Protein 9RJ1 (pdb70)

Sequence (319 aa):
KCAIKKDVTELIGNTPMVYLNNNIAEGCVARIAAKLEYMMQACCCSVDRIALSSMIEDAENKGLITPGKTVLIEYTSGNTGIGLAFIAALRGYKLQVAMPSYVSLERRIILRRAFGAEVYLTDPDKGIAGIIEKAEELLAKAADGGYIFKQFENPANPNIHYETTGPEIWRDSGEKVDALVAGIGTGGTIAGAGKFLKKEKNPDIKLYGVEPSESAVLNGGKPGKHLIQGLGAGIIPAVLDVNILEEVVQISSEEAIETAKKLLALKEGLLMMGISSGAAAAAAIKVGKRPENAGKLIVVIFPSSFGERYLSSSPLFESIRRQEAEQMTF

Radius of gyration: 19.31 Å; Cα contacts (8 Å, |Δi|>4): 693; chains: 1; bounding box: 51×60×58 Å

B-factor: mean 35.2, std 14.63, range [16.14, 100.97]

Nearest PDB structures (foldseek):
  2isq-assembly1_A  TM=9.797E-01  e=5.124E-52  Arabidopsis thaliana
  4aec-assembly1_B  TM=9.732E-01  e=1.743E-51  Arabidopsis thaliana
  7n2t-assembly1_A-2  TM=9.744E-01  e=3.862E-51  Citrullus lanatus
  1z7y-assembly1_A  TM=9.764E-01  e=2.575E-50  Arabidopsis thaliana
  3vbe-assembly1_A  TM=9.748E-01  e=1.246E-47  Glycine max

Secondary structure (DSSP, 8-state):
-TT--SSGGGGSS---EEE--GGGTT-SSEEEEEETTSSTTS---HHHHHHHHHHHHTT---TTTPEEEEE-SSHHHHHHHHHHHHHT-EEEEEEETTS-HHHHHHHHHTT-EEEEE-GGGHHHHHHHHHHHHHHH-TT-EEE--TTT-THHHHHIIIIIHHHHHHHTTT---EEEEE-SSSHHHHHHHHHHHHH-TT-EEEEEEEGGG-GGGTPPP-----TTS--SS--TT--GGG-SEEEEE-HHHHHHHHHHHHHHHS----HHHHHHHHHHHHHHTSGGGTT-EEEEEE-S-GGGGTTSGGGHHHHHHHHT---

Foldseek 3Di:
DVPDDPDQLVQAAPFDKAWDPPLLPQFLATEIETQRLRGRNFFNLLLLVLLVVVCVVVVNDDAPFAEEEEEDQADSLLSVLQVCLVVRHAYEYEHAPVRDPLSVVSSVVSVHHYHHFHVVCAPVTRVVVRVVVQVVRPRGYDYSQLLAHLSLLQSLLVGVLVSCCVNVVNQAQEEFEEPQSQSNCLNSVVNNCVSPVNYAYEYEAAPQQPVLVPDAGDDAQQPRHRSRDNGNNHDSVRHPYYHHDHLVQLLVQCVCCCVPVVANAGSRLSRRVVVQSVVSNDPVCRHGYYYYYRGGGNVSQCVGPSCVVVVVVVVPDDD

InterPro domains:
  IPR001216 Cysteine synthase/cystathionine beta-synthase, pyridoxal-phosphate attachment site [PS00901] (37-55)
  IPR001926 Tryptophan synthase beta chain-like, PALP domain [PF00291] (11-299)
  IPR005856 Cysteine synthase [TIGR01136] (12-311)
  IPR005859 Cysteine synthase CysK [TIGR01139] (12-311)
  IPR036052 Tryptophan synthase beta chain-like, PALP domain superfamily [G3DSA:3.40.50.1100] (13-307)
  IPR036052 Tryptophan synthase beta chain-like, PALP domain superfamily [G3DSA:3.40.50.1100] (49-152)
  IPR036052 Tryptophan synthase beta chain-like, PALP domain superfamily [SSF53686] (7-313)
  IPR050214 Cysteine synthase/Cystathionine beta-synthase [PTHR10314] (7-317)

Structure (mmCIF, N/CA/C/O backbone):
data_9RJ1
#
_entry.id   9RJ1
#
_cell.length_a   69.185
_cell.length_b   69.185
_cell.length_c   186.433
_cell.angle_alpha   90.000
_cell.angle_beta   90.000
_cell.angle_gamma   90.000
#
_symmetry.space_group_name_H-M   'P 41 21 2'
#
loop_
_entity.id
_entity.type
_entity.pdbx_description
1 polymer 'Cysteine synthase'
2 non-polymer 'BENZOIC ACID'
3 non-polymer 'CHLORIDE ION'
4 non-polymer GLYCEROL
5 non-polymer 'SODIUM ION'
6 water water
#
loop_
_atom_site.group_PDB
_atom_site.id
_atom_site.type_symbol
_atom_site.label_atom_id
_atom_site.label_alt_id
_atom_site.label_comp_id
_atom_site.label_asym_id
_atom_site.label_entity_id
_atom_site.label_seq_id
_atom_site.pdbx_PDB_ins_code
_atom_site.Cartn_x
_atom_site.Cartn_y
_atom_site.Cartn_z
_atom_site.occupancy
_atom_site.B_iso_or_equiv
_atom_site.auth_seq_id
_atom_site.auth_comp_id
_atom_site.auth_asym_id
_atom_site.auth_atom_id
_atom_site.pdbx_PDB_model_num
ATOM 1 N N . LYS A 1 4 ? 32.78205 19.73703 12.04054 1.000 74.17080 4 LYS A N 1
ATOM 2 C CA . LYS A 1 4 ? 32.07458 20.62220 12.93742 1.000 71.74302 4 LYS A CA 1
ATOM 3 C C . LYS A 1 4 ? 31.48576 21.79339 12.16660 1.000 64.91958 4 LYS A C 1
ATOM 4 O O . LYS A 1 4 ? 30.34137 22.16512 12.38758 1.000 62.09494 4 LYS A O 1
ATOM 10 N N . CYS A 1 5 ? 32.26385 22.35337 11.23418 1.000 65.82951 5 CYS A N 1
ATOM 11 C CA . CYS A 1 5 ? 31.99232 23.71673 10.78168 1.000 63.33827 5 CYS A CA 1
ATOM 12 C C . CYS A 1 5 ? 30.75422 23.82810 9.88840 1.000 53.89434 5 CYS A C 1
ATOM 13 O O . CYS A 1 5 ? 30.14746 24.90193 9.84236 1.000 56.31279 5 CYS A O 1
ATOM 16 N N . ALA A 1 6 ? 30.34128 22.76424 9.18570 1.000 43.21198 6 ALA A N 1
ATOM 17 C CA . ALA A 1 6 ? 29.07864 22.80224 8.44849 1.000 33.81549 6 ALA A CA 1
ATOM 18 C C . ALA A 1 6 ? 28.02183 21.83231 8.98406 1.000 30.12617 6 ALA A C 1
ATOM 19 O O . ALA A 1 6 ? 26.94374 21.71228 8.38407 1.000 33.32240 6 ALA A O 1
ATOM 21 N N . ILE A 1 7 ? 28.27997 21.15597 10.09953 1.000 27.40121 7 ILE A N 1
ATOM 22 C CA . ILE A 1 7 ? 27.34228 20.16511 10.63026 1.000 25.32248 7 ILE A CA 1
ATOM 23 C C . ILE A 1 7 ? 26.16924 20.88410 11.29389 1.000 25.50448 7 ILE A C 1
ATOM 24 O O . ILE A 1 7 ? 26.36329 21.79866 12.10810 1.000 27.06451 7 ILE A O 1
ATOM 29 N N . LYS A 1 8 ? 24.94547 20.46480 10.95965 1.000 23.37673 8 LYS A N 1
ATOM 30 C CA . LYS A 1 8 ? 23.75308 21.11394 11.48388 1.000 23.26894 8 LYS A CA 1
ATOM 31 C C . LYS A 1 8 ? 23.48953 20.68061 12.91767 1.000 25.81668 8 LYS A C 1
ATOM 32 O O . LYS A 1 8 ? 23.77546 19.54244 13.31014 1.000 25.88200 8 LYS A O 1
ATOM 38 N N . LYS A 1 9 ? 22.90351 21.60107 13.69213 1.000 24.16928 9 LYS A N 1
ATOM 39 C CA . LYS A 1 9 ? 22.67428 21.34757 15.11519 1.000 25.76270 9 LYS A CA 1
ATOM 40 C C . LYS A 1 9 ? 21.66206 20.22703 15.32380 1.000 24.52861 9 LYS A C 1
ATOM 41 O O . LYS A 1 9 ? 21.83981 19.37001 16.20915 1.000 25.76737 9 LYS A O 1
ATOM 47 N N . ASP A 1 10 ? 20.57117 20.24862 14.55323 1.000 22.03820 10 ASP A N 1
ATOM 48 C CA . ASP A 1 10 ? 19.52501 19.23625 14.61059 1.000 24.12770 10 ASP A CA 1
ATOM 49 C C . ASP A 1 10 ? 18.69640 19.39387 13.33871 1.000 23.63830 10 ASP A C 1
ATOM 50 O O . ASP A 1 10 ? 18.99325 20.24624 12.48807 1.000 23.21611 10 ASP A O 1
ATOM 55 N N . VAL A 1 11 ? 17.64564 18.57083 13.21981 1.000 25.52866 11 VAL A N 1
ATOM 56 C CA . VAL A 1 11 ? 16.83472 18.50415 12.00123 1.000 25.74727 11 VAL A CA 1
ATOM 57 C C . VAL A 1 11 ? 16.18582 19.84374 11.66749 1.000 24.38900 11 VAL A C 1
ATOM 58 O O . VAL A 1 11 ? 15.89049 20.10761 10.49358 1.000 25.78260 11 VAL A O 1
ATOM 62 N N . THR A 1 12 ? 15.97078 20.72535 12.65574 1.000 23.09561 12 THR A N 1
ATOM 63 C CA . THR A 1 12 ? 15.30647 21.98788 12.31722 1.000 22.78317 12 THR A CA 1
ATOM 64 C C . THR A 1 12 ? 16.19371 22.89904 11.48201 1.000 22.66202 12 THR A C 1
ATOM 65 O O . THR A 1 12 ? 15.67644 23.83106 10.85189 1.000 25.43611 12 THR A O 1
ATOM 69 N N . GLU A 1 13 ? 17.50714 22.65189 11.45351 1.000 21.12792 13 GLU A N 1
ATOM 70 C CA . GLU A 1 13 ? 18.40901 23.43531 10.62546 1.000 22.98410 13 GLU A CA 1
ATOM 71 C C . GLU A 1 13 ? 18.51211 22.86528 9.22213 1.000 24.93703 13 GLU A C 1
ATOM 72 O O . GLU A 1 13 ? 19.29006 23.37953 8.41473 1.000 26.52674 13 GLU A O 1
ATOM 78 N N . LEU A 1 14 ? 17.72716 21.82908 8.92484 1.000 23.49264 14 LEU A N 1
ATOM 79 C CA . LEU A 1 14 ? 17.60355 21.26164 7.58930 1.000 22.78432 14 LEU A CA 1
ATOM 80 C C . LEU A 1 14 ? 16.31483 21.68446 6.91552 1.000 22.40299 14 LEU A C 1
ATOM 81 O O . LEU A 1 14 ? 15.87157 21.01555 5.97850 1.000 29.12275 14 LEU A O 1
ATOM 86 N N . ILE A 1 15 ? 15.71535 22.79301 7.35246 1.000 21.53948 15 ILE A N 1
ATOM 87 C CA . ILE A 1 15 ? 14.46895 23.30404 6.78955 1.000 20.75002 15 ILE A CA 1
ATOM 88 C C . ILE A 1 15 ? 14.77942 24.47664 5.86671 1.000 21.79928 15 ILE A C 1
ATOM 89 O O . ILE A 1 15 ? 15.65039 25.30504 6.16702 1.000 24.06800 15 ILE A O 1
ATOM 94 N N . GLY A 1 16 ? 14.09175 24.53334 4.71537 1.000 21.85780 16 GLY A N 1
ATOM 95 C CA . GLY A 1 16 ? 14.33379 25.61839 3.76712 1.000 21.61189 16 GLY A CA 1
ATOM 96 C C . GLY A 1 16 ? 15.67107 25.47025 3.05101 1.000 23.71087 16 GLY A C 1
ATOM 97 O O . GLY A 1 16 ? 16.26851 24.39128 2.99395 1.000 24.93028 16 GLY A O 1
ATOM 98 N N . ASN A 1 17 ? 16.13867 26.58795 2.49333 1.000 22.71754 17 ASN A N 1
ATOM 99 C CA . ASN A 1 17 ? 17.39635 26.61648 1.72355 1.000 21.77493 17 ASN A CA 1
ATOM 100 C C . ASN A 1 17 ? 17.38704 25.56861 0.61239 1.000 22.67787 17 ASN A C 1
ATOM 101 O O . ASN A 1 17 ? 18.36531 24.84055 0.39901 1.000 25.88055 17 ASN A O 1
ATOM 106 N N . THR A 1 18 ? 16.23817 25.47813 -0.10253 1.000 21.98549 18 THR A N 1
ATOM 107 C CA . THR A 1 18 ? 16.06274 24.45976 -1.13512 1.000 20.83766 18 THR A CA 1
ATOM 108 C C . THR A 1 18 ? 16.61228 24.92813 -2.48163 1.000 20.26521 18 THR A C 1
ATOM 109 O O . THR A 1 18 ? 16.65383 26.13108 -2.75646 1.000 22.30549 18 THR A O 1
ATOM 113 N N . PRO A 1 19 ? 17.03112 23.99525 -3.33664 1.000 20.58502 19 PRO A N 1
ATOM 114 C CA . PRO A 1 19 ? 17.61567 24.36250 -4.63201 1.000 21.16916 19 PRO A CA 1
ATOM 115 C C . PRO A 1 19 ? 16.58686 24.57765 -5.73752 1.000 20.34858 19 PRO A C 1
ATOM 116 O O . PRO A 1 19 ? 15.41589 24.20692 -5.62381 1.000 21.95098 19 PRO A O 1
ATOM 120 N N . MET A 1 20 ? 17.05611 25.21503 -6.81681 1.000 21.55607 20 MET A N 1
ATOM 121 C CA . MET A 1 20 ? 16.26940 25.38685 -8.03795 1.000 20.87366 20 MET A CA 1
ATOM 122 C C . MET A 1 20 ? 16.96348 24.68421 -9.19032 1.000 22.56008 20 MET A C 1
ATOM 123 O O . MET A 1 20 ? 18.19895 24.57543 -9.21849 1.000 23.47050 20 MET A O 1
ATOM 128 N N . VAL A 1 21 ? 16.15769 24.19977 -10.13890 1.000 21.56879 21 VAL A N 1
ATOM 129 C CA . VAL A 1 21 ? 16.67680 23.49393 -11.31132 1.000 20.30099 21 VAL A CA 1
ATOM 130 C C . VAL A 1 21 ? 15.91929 23.96926 -12.54877 1.000 20.73253 21 VAL A C 1
ATOM 131 O O . VAL A 1 21 ? 14.70042 24.16334 -12.50363 1.000 21.97853 21 VAL A O 1
ATOM 135 N N . TYR A 1 22 ? 16.63631 24.15838 -13.65698 1.000 21.81284 22 TYR A N 1
ATOM 136 C CA . TYR A 1 22 ? 15.95517 24.49947 -14.90753 1.000 21.23050 22 TYR A CA 1
ATOM 137 C C . TYR A 1 22 ? 15.08954 23.34816 -15.39698 1.000 21.97920 22 TYR A C 1
ATOM 138 O O . TYR A 1 22 ? 15.47314 22.17759 -15.29231 1.000 24.04888 22 TYR A O 1
ATOM 147 N N . LEU A 1 23 ? 13.93674 23.69387 -15.98737 1.000 21.85777 23 LEU A N 1
ATOM 148 C CA . LEU A 1 23 ? 13.12103 22.73730 -16.73324 1.000 21.58702 23 LEU A CA 1
ATOM 149 C C . LEU A 1 23 ? 13.52604 22.80730 -18.19650 1.000 22.70469 23 LEU A C 1
ATOM 150 O O . LEU A 1 23 ? 13.62900 23.90137 -18.75933 1.000 26.54179 23 LEU A O 1
ATOM 155 N N . ASN A 1 24 ? 13.75045 21.64608 -18.81278 1.000 22.95247 24 ASN A N 1
ATOM 156 C CA . ASN A 1 24 ? 14.35055 21.67165 -20.13933 1.000 23.51012 24 ASN A CA 1
ATOM 157 C C . ASN A 1 24 ? 13.41651 21.07627 -21.19171 1.000 24.70595 24 ASN A C 1
ATOM 158 O O . ASN A 1 24 ? 12.63586 21.82304 -21.79804 1.000 26.37262 24 ASN A O 1
ATOM 163 N N . ASN A 1 25 ? 13.44628 19.76090 -21.42438 1.000 26.01091 25 ASN A N 1
ATOM 164 C CA A ASN A 1 25 ? 12.65817 19.22330 -22.53254 0.570 26.69592 25 ASN A CA 1
ATOM 165 C CA B ASN A 1 25 ? 12.65907 19.20333 -22.52193 0.430 27.14732 25 ASN A CA 1
ATOM 166 C C . ASN A 1 25 ? 11.15801 19.40489 -22.31399 1.000 26.52968 25 ASN A C 1
ATOM 167 O O . ASN A 1 25 ? 10.41565 19.64613 -23.27793 1.000 27.29566 25 ASN A O 1
ATOM 176 N N . ILE A 1 26 ? 10.68310 19.32189 -21.06691 1.000 22.69458 26 ILE A N 1
ATOM 177 C CA . ILE A 1 26 ? 9.25569 19.53490 -20.82082 1.000 22.39529 26 ILE A CA 1
ATOM 178 C C . ILE A 1 26 ? 8.82270 20.95621 -21.16512 1.000 23.59992 26 ILE A C 1
ATOM 179 O O . ILE A 1 26 ? 7.63875 21.19175 -21.45347 1.000 27.48844 26 ILE A O 1
ATOM 184 N N . ALA A 1 27 ? 9.75633 21.91094 -21.17368 1.000 25.74306 27 ALA A N 1
ATOM 185 C CA . ALA A 1 27 ? 9.45511 23.30310 -21.49053 1.000 26.31368 27 ALA A CA 1
ATOM 186 C C . ALA A 1 27 ? 9.72084 23.64581 -22.96654 1.000 28.30876 27 ALA A C 1
ATOM 187 O O . ALA A 1 27 ? 9.81018 24.82982 -23.31848 1.000 30.39892 27 ALA A O 1
ATOM 189 N N . GLU A 1 28 ? 9.84732 22.63957 -23.83163 1.000 29.68471 28 GLU A N 1
ATOM 190 C CA . GLU A 1 28 ? 9.98688 22.89397 -25.26438 1.000 34.99280 28 GLU A CA 1
ATOM 191 C C . GLU A 1 28 ? 8.86650 23.80754 -25.75404 1.000 34.77736 28 GLU A C 1
ATOM 192 O O . GLU A 1 28 ? 7.68914 23.58322 -25.46484 1.000 34.88117 28 GLU A O 1
ATOM 198 N N . GLY A 1 29 ? 9.22954 24.85653 -26.47788 1.000 32.63196 29 GLY A N 1
ATOM 199 C CA . GLY A 1 29 ? 8.25667 25.79805 -26.96935 1.000 32.66498 29 GLY A CA 1
ATOM 200 C C . GLY A 1 29 ? 8.11815 27.05635 -26.13848 1.000 32.41665 29 GLY A C 1
ATOM 201 O O . GLY A 1 29 ? 7.64847 28.07849 -26.66742 1.000 33.27139 29 GLY A O 1
ATOM 202 N N . CYS A 1 30 ? 8.51267 27.01547 -24.86236 1.000 29.25854 30 CYS A N 1
ATOM 203 C CA . CYS A 1 30 ? 8.48997 28.21383 -24.03732 1.000 27.94117 30 CYS A CA 1
ATOM 204 C C . CYS A 1 30 ? 9.49858 29.22260 -24.55819 1.000 30.13937 30 CYS A C 1
ATOM 205 O O . CYS A 1 30 ? 10.59571 28.85830 -24.99080 1.000 31.13938 30 CYS A O 1
ATOM 208 N N . VAL A 1 31 ? 9.11673 30.49998 -24.52583 1.000 28.20693 31 VAL A N 1
ATOM 209 C CA . VAL A 1 31 ? 10.04850 31.57455 -24.85906 1.000 31.26295 31 VAL A CA 1
ATOM 210 C C . VAL A 1 31 ? 10.64420 32.20751 -23.61108 1.000 30.04357 31 VAL A C 1
ATOM 211 O O . VAL A 1 31 ? 11.61284 32.98547 -23.71932 1.000 31.74094 31 VAL A O 1
ATOM 215 N N . ALA A 1 32 ? 10.10491 31.89553 -22.43504 1.000 28.37046 32 ALA A N 1
ATOM 216 C CA . ALA A 1 32 ? 10.74053 32.19370 -21.16048 1.000 26.98824 32 ALA A CA 1
ATOM 217 C C . ALA A 1 32 ? 11.53070 30.97751 -20.69086 1.000 27.41357 32 ALA A C 1
ATOM 218 O O . ALA A 1 32 ? 11.30636 29.85701 -21.13945 1.000 28.57663 32 ALA A O 1
ATOM 220 N N . ARG A 1 33 ? 12.47306 31.22054 -19.78867 1.000 26.95068 33 ARG A N 1
ATOM 221 C CA . ARG A 1 33 ? 13.19116 30.15790 -19.10821 1.000 24.79534 33 ARG A CA 1
ATOM 222 C C . ARG A 1 33 ? 12.44810 29.86681 -17.80778 1.000 23.16841 33 ARG A C 1
ATOM 223 O O . ARG A 1 33 ? 11.94117 30.78997 -17.17494 1.000 25.42823 33 ARG A O 1
ATOM 231 N N . ILE A 1 34 ? 12.32997 28.58631 -17.43527 1.000 23.07234 34 ILE A N 1
ATOM 232 C CA . ILE A 1 34 ? 11.59662 28.19714 -16.22484 1.000 23.75198 34 ILE A CA 1
ATOM 233 C C . ILE A 1 34 ? 12.53384 27.44450 -15.29525 1.000 23.98934 34 ILE A C 1
ATOM 234 O O . ILE A 1 34 ? 13.22260 26.51110 -15.72843 1.000 24.17586 34 ILE A O 1
ATOM 239 N N . ALA A 1 35 ? 12.54236 27.83993 -14.01215 1.000 21.84297 35 ALA A N 1
ATOM 240 C CA . ALA A 1 35 ? 13.30904 27.15835 -12.97364 1.000 21.23749 35 ALA A CA 1
ATOM 241 C C . ALA A 1 35 ? 12.35451 26.73120 -11.86852 1.000 20.93735 35 ALA A C 1
ATOM 242 O O . ALA A 1 35 ? 11.51005 27.52629 -11.43703 1.000 23.54400 35 ALA A O 1
ATOM 244 N N . ALA A 1 36 ? 12.47078 25.47101 -11.43543 1.000 20.06616 36 ALA A N 1
ATOM 245 C CA . ALA A 1 36 ? 11.60586 24.90427 -10.40846 1.000 19.72000 36 ALA A CA 1
ATOM 246 C C . ALA A 1 36 ? 12.33678 24.87954 -9.07108 1.000 21.93461 36 ALA A C 1
ATOM 247 O O . ALA A 1 36 ? 13.48077 24.42429 -9.00222 1.000 21.41917 36 ALA A O 1
ATOM 249 N N . LYS A 1 37 ? 11.67398 25.34349 -8.01488 1.000 20.36247 37 LYS A N 1
ATOM 250 C CA . LYS A 1 37 ? 12.25960 25.32468 -6.67329 1.000 18.88877 37 LYS A CA 1
ATOM 251 C C . LYS A 1 37 ? 11.75117 24.06882 -5.96884 1.000 19.76803 37 LYS A C 1
ATOM 252 O O . LYS A 1 37 ? 10.53900 23.87690 -5.83458 1.000 21.23009 37 LYS A O 1
ATOM 258 N N . LEU A 1 38 ? 12.67703 23.21969 -5.51987 1.000 18.90449 38 LEU A N 1
ATOM 259 C CA . LEU A 1 38 ? 12.36725 21.83622 -5.12427 1.000 20.04520 38 LEU A CA 1
ATOM 260 C C . LEU A 1 38 ? 12.18132 21.77093 -3.61151 1.000 21.84041 38 LEU A C 1
ATOM 261 O O . LEU A 1 38 ? 13.12307 21.47755 -2.85772 1.000 21.19816 38 LEU A O 1
ATOM 266 N N . GLU A 1 39 ? 10.94339 21.99438 -3.16648 1.000 19.59239 39 GLU A N 1
ATOM 267 C CA . GLU A 1 39 ? 10.69461 21.98367 -1.72674 1.000 19.86946 39 GLU A CA 1
ATOM 268 C C . GLU A 1 39 ? 10.75733 20.59295 -1.10524 1.000 21.24863 39 GLU A C 1
ATOM 269 O O . GLU A 1 39 ? 10.71395 20.49659 0.12925 1.000 22.55705 39 GLU A O 1
ATOM 275 N N . TYR A 1 40 ? 10.86837 19.51482 -1.89416 1.000 21.67882 40 TYR A N 1
ATOM 276 C CA . TYR A 1 40 ? 11.09607 18.22093 -1.23794 1.000 21.14801 40 TYR A CA 1
ATOM 277 C C . TYR A 1 40 ? 12.50597 18.06406 -0.66602 1.000 20.95339 40 TYR A C 1
ATOM 278 O O . TYR A 1 40 ? 12.75290 17.10812 0.08953 1.000 23.34229 40 TYR A O 1
ATOM 287 N N . MET A 1 41 ? 13.43884 18.95227 -0.99672 1.000 20.93388 41 MET A N 1
ATOM 288 C CA A MET A 1 41 ? 14.81343 18.83347 -0.51639 0.390 20.06971 41 MET A CA 1
ATOM 289 C CA B MET A 1 41 ? 14.81860 18.83318 -0.52118 0.610 23.56474 41 MET A CA 1
ATOM 290 C C . MET A 1 41 ? 14.98599 19.50581 0.84205 1.000 20.21297 41 MET A C 1
ATOM 291 O O . MET A 1 41 ? 15.74309 20.46709 0.99793 1.000 25.00847 41 MET A O 1
ATOM 300 N N . GLN A 1 42 ? 14.27692 18.98235 1.83603 1.000 22.91990 42 GLN A N 1
ATOM 301 C CA . GLN A 1 42 ? 14.43509 19.47912 3.19991 1.000 23.73794 42 GLN A CA 1
ATOM 302 C C . GLN A 1 42 ? 13.95370 18.39861 4.17037 1.000 24.00391 42 GLN A C 1
ATOM 303 O O . GLN A 1 42 ? 13.58747 17.29410 3.76693 1.000 24.74620 42 GLN A O 1
ATOM 309 N N . ALA A 1 43 ? 13.96350 18.73913 5.46525 1.000 24.55447 43 ALA A N 1
ATOM 310 C CA . ALA A 1 43 ? 13.87711 17.77931 6.57073 1.000 26.88014 43 ALA A CA 1
ATOM 311 C C . ALA A 1 43 ? 12.88249 16.63307 6.37710 1.000 28.74852 43 ALA A C 1
ATOM 312 O O . ALA A 1 43 ? 13.22988 15.45367 6.53614 1.000 28.74298 43 ALA A O 1
ATOM 314 N N . CYS A 1 44 ? 11.61834 16.95678 6.11823 1.000 24.37038 44 CYS A N 1
ATOM 315 C CA A CYS A 1 44 ? 10.60912 15.92539 5.89355 0.580 24.38065 44 CYS A CA 1
ATOM 316 C CA B CYS A 1 44 ? 10.56685 15.96736 5.91204 0.420 25.10929 44 CYS A CA 1
ATOM 317 C C . CYS A 1 44 ? 9.93044 16.10542 4.54003 1.000 24.32859 44 CYS A C 1
ATOM 318 O O . CYS A 1 44 ? 8.76025 15.75331 4.36382 1.000 26.67819 44 CYS A O 1
ATOM 323 N N . CYS A 1 45 ? 10.66567 16.66920 3.59282 1.000 25.13697 45 CYS A N 1
ATOM 324 C CA . CYS A 1 45 ? 10.36265 16.58418 2.16635 1.000 22.51346 45 CYS A CA 1
ATOM 325 C C . CYS A 1 45 ? 9.09770 17.32412 1.73677 1.000 21.96970 45 CYS A C 1
ATOM 326 O O . CYS A 1 45 ? 8.47466 16.93141 0.74700 1.000 23.31778 45 CYS A O 1
ATOM 329 N N . SER A 1 46 ? 8.71315 18.41658 2.40717 1.000 22.49190 46 SER A N 1
ATOM 330 C CA . SER A 1 46 ? 7.69865 19.27598 1.81038 1.000 22.14714 46 SER A CA 1
ATOM 331 C C . SER A 1 46 ? 7.84555 20.70584 2.30230 1.000 20.51090 46 SER A C 1
ATOM 332 O O . SER A 1 46 ? 8.45992 20.98477 3.34262 1.000 22.11301 46 SER A O 1
ATOM 335 N N . VAL A 1 47 ? 7.23967 21.60761 1.52414 1.000 21.18219 47 VAL A N 1
ATOM 336 C CA . VAL A 1 47 ? 7.22073 23.03836 1.81734 1.000 19.50650 47 VAL A CA 1
ATOM 337 C C . VAL A 1 47 ? 6.70067 23.31030 3.21975 1.000 19.61320 47 VAL A C 1
ATOM 338 O O . VAL A 1 47 ? 7.07687 24.31374 3.83918 1.000 21.58542 47 VAL A O 1
ATOM 366 N N . ASP A 1 49 ? 7.29207 22.03245 6.00398 1.000 21.44624 49 ASP A N 1
ATOM 367 C CA . ASP A 1 49 ? 8.28220 22.03484 7.08198 1.000 20.98323 49 ASP A CA 1
ATOM 368 C C . ASP A 1 49 ? 8.62313 23.45968 7.51138 1.000 21.45863 49 ASP A C 1
ATOM 369 O O . ASP A 1 49 ? 8.87196 23.71423 8.70467 1.000 21.59087 49 ASP A O 1
ATOM 374 N N . ARG A 1 50 ? 8.66256 24.39330 6.54724 1.000 20.31326 50 ARG A N 1
ATOM 375 C CA . ARG A 1 50 ? 8.94622 25.79664 6.85635 1.000 20.11422 50 ARG A CA 1
ATOM 376 C C . ARG A 1 50 ? 7.91572 26.36836 7.81267 1.000 20.89181 50 ARG A C 1
ATOM 377 O O . ARG A 1 50 ? 8.26809 27.06012 8.78184 1.000 22.10998 50 ARG A O 1
ATOM 385 N N . ILE A 1 51 ? 6.62721 26.12861 7.53461 1.000 20.48143 51 ILE A N 1
ATOM 386 C CA . ILE A 1 51 ? 5.61637 26.78626 8.35423 1.000 21.18208 51 ILE A CA 1
ATOM 387 C C . ILE A 1 51 ? 5.42333 26.04883 9.67602 1.000 20.15494 51 ILE A C 1
ATOM 388 O O . ILE A 1 51 ? 5.06188 26.67349 10.67863 1.000 22.07137 51 ILE A O 1
ATOM 393 N N . ALA A 1 52 ? 5.66952 24.73151 9.72235 1.000 20.00074 52 ALA A N 1
ATOM 394 C CA . ALA A 1 52 ? 5.62797 24.03606 11.01287 1.000 20.69902 52 ALA A CA 1
ATOM 395 C C . ALA A 1 52 ? 6.63539 24.63377 11.98314 1.000 20.52533 52 ALA A C 1
ATOM 396 O O . ALA A 1 52 ? 6.30976 24.90706 13.15101 1.000 22.01739 52 ALA A O 1
ATOM 398 N N . LEU A 1 53 ? 7.87838 24.84768 11.52423 1.000 18.16970 53 LEU A N 1
ATOM 399 C CA . LEU A 1 53 ? 8.86182 25.43990 12.43067 1.000 19.97848 53 LEU A CA 1
ATOM 400 C C . LEU A 1 53 ? 8.48440 26.87254 12.78159 1.000 21.56448 53 LEU A C 1
ATOM 401 O O . LEU A 1 53 ? 8.57830 27.27542 13.94802 1.000 23.12241 53 LEU A O 1
ATOM 406 N N . SER A 1 54 ? 8.01242 27.65100 11.80174 1.000 21.27636 54 SER A N 1
ATOM 407 C CA A SER A 1 54 ? 7.69469 29.05503 12.05861 0.630 23.06924 54 SER A CA 1
ATOM 408 C CA B SER A 1 54 ? 7.72782 29.05132 12.09774 0.370 22.55819 54 SER A CA 1
ATOM 409 C C . SER A 1 54 ? 6.54131 29.19306 13.04704 1.000 22.01745 54 SER A C 1
ATOM 410 O O . SER A 1 54 ? 6.58208 30.03279 13.96435 1.000 22.27482 54 SER A O 1
ATOM 415 N N . MET A 1 55 ? 5.49123 28.37390 12.87588 1.000 21.83814 55 MET A N 1
ATOM 416 C CA . MET A 1 55 ? 4.34987 28.45220 13.79278 1.000 22.88066 55 MET A CA 1
ATOM 417 C C . MET A 1 55 ? 4.71057 27.95658 15.19483 1.000 22.48344 55 MET A C 1
ATOM 418 O O . MET A 1 55 ? 4.24380 28.52646 16.18917 1.000 22.50394 55 MET A O 1
ATOM 423 N N . ILE A 1 56 ? 5.51483 26.89454 15.30446 1.000 22.64868 56 ILE A N 1
ATOM 424 C CA . ILE A 1 56 ? 5.95731 26.43682 16.63060 1.000 21.62199 56 ILE A CA 1
ATOM 425 C C . ILE A 1 56 ? 6.83255 27.49031 17.30404 1.000 22.25026 56 ILE A C 1
ATOM 426 O O . ILE A 1 56 ? 6.65628 27.79929 18.49357 1.000 24.62643 56 ILE A O 1
ATOM 431 N N . GLU A 1 57 ? 7.79217 28.06037 16.56439 1.000 22.54728 57 GLU A N 1
ATOM 432 C CA . GLU A 1 57 ? 8.66860 29.07426 17.16515 1.000 22.68389 57 GLU A CA 1
ATOM 433 C C . GLU A 1 57 ? 7.88148 30.30290 17.60544 1.000 23.21698 57 GLU A C 1
ATOM 434 O O . GLU A 1 57 ? 8.18249 30.90230 18.64718 1.000 25.44519 57 GLU A O 1
ATOM 440 N N . ASP A 1 58 ? 6.90403 30.72742 16.80246 1.000 25.41700 58 ASP A N 1
ATOM 441 C CA . ASP A 1 58 ? 6.06879 31.86042 17.18593 1.000 24.23203 58 ASP A CA 1
ATOM 442 C C . ASP A 1 58 ? 5.32176 31.58332 18.48993 1.000 25.00232 58 ASP A C 1
ATOM 443 O O . ASP A 1 58 ? 5.28116 32.43257 19.39621 1.000 25.41358 58 ASP A O 1
ATOM 448 N N . ALA A 1 59 ? 4.70865 30.40158 18.59901 1.000 23.52425 59 ALA A N 1
ATOM 449 C CA . ALA A 1 59 ? 4.00736 30.03888 19.83019 1.000 24.38509 59 ALA A CA 1
ATOM 450 C C . ALA A 1 59 ? 4.96642 29.95790 21.01652 1.000 23.14882 59 ALA A C 1
ATOM 451 O O . ALA A 1 59 ? 4.62713 30.37998 22.13582 1.000 25.08880 59 ALA A O 1
ATOM 453 N N . GLU A 1 60 ? 6.17160 29.42826 20.79879 1.000 21.82166 60 GLU A N 1
ATOM 454 C CA . GLU A 1 60 ? 7.17066 29.40465 21.87484 1.000 22.35633 60 GLU A CA 1
ATOM 455 C C . GLU A 1 60 ? 7.57515 30.81265 22.30652 1.000 24.67533 60 GLU A C 1
ATOM 456 O O . GLU A 1 60 ? 7.71199 31.08675 23.51772 1.000 25.95673 60 GLU A O 1
ATOM 462 N N . ASN A 1 61 ? 7.77921 31.72108 21.33957 1.000 23.30684 61 ASN A N 1
ATOM 463 C CA . ASN A 1 61 ? 8.16693 33.09776 21.67069 1.000 23.47960 61 ASN A CA 1
ATOM 464 C C . ASN A 1 61 ? 7.11498 33.80200 22.50205 1.000 24.91896 61 ASN A C 1
ATOM 465 O O . ASN A 1 61 ? 7.44051 34.75949 23.22294 1.000 26.75948 61 ASN A O 1
ATOM 470 N N . LYS A 1 62 ? 5.86040 33.36222 22.40834 1.000 24.49719 62 LYS A N 1
ATOM 471 C CA . LYS A 1 62 ? 4.76501 33.91829 23.19799 1.000 24.67176 62 LYS A CA 1
ATOM 472 C C . LYS A 1 62 ? 4.44027 33.08228 24.43412 1.000 25.05995 62 LYS A C 1
ATOM 473 O O . LYS A 1 62 ? 3.49295 33.40782 25.15905 1.000 28.10990 62 LYS A O 1
ATOM 479 N N . GLY A 1 63 ? 5.19251 32.01436 24.69256 1.000 24.93212 63 GLY A N 1
ATOM 480 C CA . GLY A 1 63 ? 4.88377 31.17580 25.83855 1.000 26.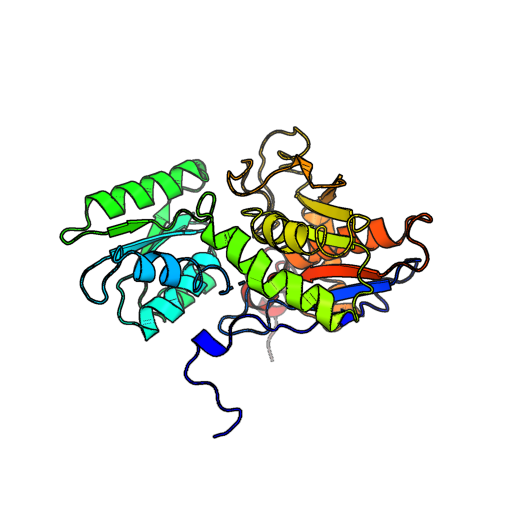53161 63 GLY A CA 1
ATOM 481 C C . GLY A 1 63 ? 3.56631 30.44121 25.72783 1.000 28.22748 63 GLY A C 1
ATOM 482 O O . GLY A 1 63 ? 3.00626 30.02412 26.75130 1.000 31.02385 63 GLY A O 1
ATOM 483 N N . LEU A 1 64 ? 3.04742 30.26536 24.50548 1.000 28.26688 64 LEU A N 1
ATOM 484 C CA . LEU A 1 64 ? 1.73218 29.65845 24.31377 1.000 25.94080 64 LEU A CA 1
ATOM 485 C C . LEU A 1 64 ? 1.77354 28.13304 24.26422 1.000 25.14216 64 LEU A C 1
ATOM 486 O O . LEU A 1 64 ? 0.72073 27.48817 24.40128 1.000 27.96367 64 LEU A O 1
ATOM 491 N N . ILE A 1 65 ? 2.95202 27.54124 24.08208 1.000 25.91610 65 ILE A N 1
ATOM 492 C CA . ILE A 1 65 ? 3.11709 26.09437 24.13284 1.000 25.08274 65 ILE A CA 1
ATOM 493 C C . ILE A 1 65 ? 4.32819 25.78524 25.00369 1.000 27.32083 65 ILE A C 1
ATOM 494 O O . ILE A 1 65 ? 5.32226 26.52164 24.98805 1.000 28.91440 65 ILE A O 1
ATOM 499 N N . THR A 1 66 ? 4.22995 24.70264 25.78289 1.000 25.85830 66 THR A N 1
ATOM 500 C CA . THR A 1 66 ? 5.27006 24.26491 26.69998 1.000 27.37331 66 THR A CA 1
ATOM 501 C C . THR A 1 66 ? 5.44658 22.75759 26.55499 1.000 28.66805 66 THR A C 1
ATOM 502 O O . THR A 1 66 ? 4.45432 22.01368 26.66114 1.000 30.90797 66 THR A O 1
ATOM 506 N N . PRO A 1 67 ? 6.66742 22.27587 26.30153 1.000 30.45671 67 PRO A N 1
ATOM 507 C CA . PRO A 1 67 ? 6.87268 20.83081 26.13158 1.000 31.87390 67 PRO A CA 1
ATOM 508 C C . PRO A 1 67 ? 6.46824 20.04437 27.37078 1.000 31.31076 67 PRO A C 1
ATOM 509 O O . PRO A 1 67 ? 6.79128 20.42162 28.50006 1.000 33.36789 67 PRO A O 1
ATOM 513 N N . GLY A 1 68 ? 5.78645 18.91764 27.14673 1.000 33.00028 68 GLY A N 1
ATOM 514 C CA . GLY A 1 68 ? 5.31560 18.08283 28.23610 1.000 34.19727 68 GLY A CA 1
ATOM 515 C C . GLY A 1 68 ? 4.08600 18.60173 28.94240 1.000 35.58281 68 GLY A C 1
ATOM 516 O O . GLY A 1 68 ? 3.59484 17.94318 29.87467 1.000 37.30698 68 GLY A O 1
ATOM 517 N N . LYS A 1 69 ? 3.58458 19.77043 28.55519 1.000 32.85775 69 LYS A N 1
ATOM 518 C CA . LYS A 1 69 ? 2.36233 20.30972 29.13114 1.000 33.29513 69 LYS A CA 1
ATOM 519 C C . LYS A 1 69 ? 1.29031 20.53194 28.07694 1.000 32.94654 69 LYS A C 1
ATOM 520 O O . LYS A 1 69 ? 0.19767 19.96308 28.18918 1.000 35.63182 69 LYS A O 1
ATOM 526 N N . THR A 1 70 ? 1.56918 21.34863 27.05992 1.000 29.38165 70 THR A N 1
ATOM 527 C CA . THR A 1 70 ? 0.54845 21.75918 26.10819 1.000 28.14056 70 THR A CA 1
ATOM 528 C C . THR A 1 70 ? 0.34781 20.68370 25.05089 1.000 30.34032 70 THR A C 1
ATOM 529 O O . THR A 1 70 ? 1.31678 20.10486 24.54368 1.000 32.48061 70 THR A O 1
ATOM 533 N N . VAL A 1 71 ? -0.90771 20.41968 24.70336 1.000 29.26972 71 VAL A N 1
ATOM 534 C CA . VAL A 1 71 ? -1.20262 19.55601 23.55710 1.000 30.81811 71 VAL A CA 1
ATOM 535 C C . VAL A 1 71 ? -1.25811 20.42539 22.31121 1.000 29.30362 71 VAL A C 1
ATOM 536 O O . VAL A 1 71 ? -2.05010 21.37172 22.23859 1.000 31.91110 71 VAL A O 1
ATOM 540 N N . LEU A 1 72 ? -0.40122 20.11986 21.33675 1.000 25.71997 72 LEU A N 1
ATOM 541 C CA . LEU A 1 72 ? -0.45833 20.79385 20.04641 1.000 25.17584 72 LEU A CA 1
ATOM 542 C C . LEU A 1 72 ? -1.52705 20.13850 19.17846 1.000 27.31905 72 LEU A C 1
ATOM 543 O O . LEU A 1 72 ? -1.67325 18.91224 19.17957 1.000 27.75449 72 LEU A O 1
ATOM 548 N N . ILE A 1 73 ? -2.27092 20.96109 18.43337 1.000 26.74743 73 ILE A N 1
ATOM 549 C CA . ILE A 1 73 ? -3.41093 20.50624 17.63876 1.000 25.45607 73 ILE A CA 1
ATOM 550 C C . ILE A 1 73 ? -3.37420 21.21285 16.29182 1.000 28.18180 73 ILE A C 1
ATOM 551 O O . ILE A 1 73 ? -3.15633 22.42701 16.23166 1.000 29.59457 73 ILE A O 1
ATOM 556 N N . GLU A 1 74 ? -3.58268 20.46871 15.20773 1.000 27.52501 74 GLU A N 1
ATOM 557 C CA . GLU A 1 74 ? -3.71168 21.14854 13.92332 1.000 28.15592 74 GLU A CA 1
ATOM 558 C C . GLU A 1 74 ? -4.68195 20.38515 13.04265 1.000 29.80894 74 GLU A C 1
ATOM 559 O O . GLU A 1 74 ? -4.78149 19.16014 13.12965 1.000 30.82196 74 GLU A O 1
ATOM 565 N N . TYR A 1 75 ? -5.41782 21.13386 12.21148 1.000 29.33042 75 TYR A N 1
ATOM 566 C CA . TYR A 1 75 ? -6.22531 20.55577 11.15022 1.000 28.47658 75 TYR A CA 1
ATOM 567 C C . TYR A 1 75 ? -5.37145 20.52586 9.88023 1.000 29.32237 75 TYR A C 1
ATOM 568 O O . TYR A 1 75 ? -4.67363 21.50198 9.57608 1.000 33.06415 75 TYR A O 1
ATOM 577 N N . THR A 1 76 ? -5.37012 19.39574 9.17378 1.000 27.20509 76 THR A N 1
ATOM 578 C CA . THR A 1 76 ? -4.38181 19.21923 8.10456 1.000 27.51482 76 THR A CA 1
ATOM 579 C C . THR A 1 76 ? -4.86238 18.15236 7.13538 1.000 30.80321 76 THR A C 1
ATOM 580 O O . THR A 1 76 ? -5.68790 17.30280 7.48109 1.000 34.60193 76 THR A O 1
ATOM 584 N N . SER A 1 77 ? -4.35346 18.22757 5.90144 1.000 32.24189 77 SER A N 1
ATOM 585 C CA . SER A 1 77 ? -4.51196 17.16292 4.91611 1.000 31.92063 77 SER A CA 1
ATOM 586 C C . SER A 1 77 ? -3.27358 16.27532 4.82380 1.000 33.39608 77 SER A C 1
ATOM 587 O O . SER A 1 77 ? -3.22373 15.36744 3.97824 1.000 35.74057 77 SER A O 1
ATOM 590 N N . GLY A 1 78 ? -2.28564 16.50349 5.68458 1.000 31.24676 78 GLY A N 1
ATOM 591 C CA . GLY A 1 78 ? -1.12727 15.63265 5.73611 1.000 29.53791 78 GLY A CA 1
ATOM 592 C C . GLY A 1 78 ? 0.20774 16.32737 5.89206 1.000 30.06720 78 GLY A C 1
ATOM 593 O O . GLY A 1 78 ? 0.94686 16.02927 6.83817 1.000 28.73569 78 GLY A O 1
ATOM 594 N N . ASN A 1 79 ? 0.56133 17.24289 4.98836 1.000 28.43654 79 ASN A N 1
ATOM 595 C CA . ASN A 1 79 ? 1.93751 17.73570 5.01718 1.000 25.15529 79 ASN A CA 1
ATOM 596 C C . ASN A 1 79 ? 2.20753 18.64465 6.20544 1.000 23.16149 79 ASN A C 1
ATOM 597 O O . ASN A 1 79 ? 3.28235 18.55254 6.80949 1.000 26.08562 79 ASN A O 1
ATOM 602 N N . THR A 1 80 ? 1.28100 19.55281 6.54468 1.000 23.62528 80 THR A N 1
ATOM 603 C CA . THR A 1 80 ? 1.51482 20.38020 7.73385 1.000 23.43743 80 THR A CA 1
ATOM 604 C C . THR A 1 80 ? 1.55660 19.51930 8.99072 1.000 22.52283 80 THR A C 1
ATOM 605 O O . THR A 1 80 ? 2.37332 19.75897 9.89557 1.000 24.49632 80 THR A O 1
ATOM 609 N N . GLY A 1 81 ? 0.68934 18.50897 9.06492 1.000 22.72877 81 GLY A N 1
ATOM 610 C CA . GLY A 1 81 ? 0.74948 17.59552 10.19341 1.000 22.16373 81 GLY A CA 1
ATOM 611 C C . GLY A 1 81 ? 2.09251 16.90105 10.32032 1.000 22.57568 81 GLY A C 1
ATOM 612 O O . GLY A 1 81 ? 2.61055 16.73256 11.42725 1.000 23.48842 81 GLY A O 1
ATOM 613 N N . ILE A 1 82 ? 2.64944 16.44138 9.19194 1.000 22.18189 82 ILE A N 1
ATOM 614 C CA . ILE A 1 82 ? 3.94306 15.76719 9.22160 1.000 22.60265 82 ILE A CA 1
ATOM 615 C C . ILE A 1 82 ? 5.04695 16.73223 9.63154 1.000 22.27130 82 ILE A C 1
ATOM 616 O O . ILE A 1 82 ? 5.96419 16.36535 10.39979 1.000 22.77721 82 ILE A O 1
ATOM 621 N N . GLY A 1 83 ? 4.99543 17.96954 9.12330 1.000 22.63075 83 GLY A N 1
ATOM 622 C CA . GLY A 1 83 ? 5.98127 18.96431 9.53586 1.000 22.27946 83 GLY A CA 1
ATOM 623 C C . GLY A 1 83 ? 5.92749 19.22470 11.02761 1.000 22.38005 83 GLY A C 1
ATOM 624 O O . GLY A 1 83 ? 6.96599 19.25371 11.71245 1.000 23.36305 83 GLY A O 1
ATOM 625 N N . LEU A 1 84 ? 4.71362 19.41723 11.56541 1.000 22.13560 84 LEU A N 1
ATOM 626 C CA . LEU A 1 84 ? 4.60665 19.59885 13.01557 1.000 21.88619 84 LEU A CA 1
ATOM 627 C C . LEU A 1 84 ? 5.07573 18.35927 13.76142 1.000 21.09166 84 LEU A C 1
ATOM 628 O O . LEU A 1 84 ? 5.65098 18.46653 14.85480 1.000 23.73272 84 LEU A O 1
ATOM 633 N N . ALA A 1 85 ? 4.82440 17.17146 13.19739 1.000 21.66626 85 ALA A N 1
ATOM 634 C CA . ALA A 1 85 ? 5.07286 15.92877 13.93060 1.000 21.37482 85 ALA A CA 1
ATOM 635 C C . ALA A 1 85 ? 6.56072 15.68395 14.16676 1.000 21.42509 85 ALA A C 1
ATOM 636 O O . ALA A 1 85 ? 6.95222 15.25466 15.26556 1.000 23.32229 85 ALA A O 1
ATOM 638 N N . PHE A 1 86 ? 7.41401 15.92100 13.16081 1.000 20.62777 86 PHE A N 1
ATOM 639 C CA . PHE A 1 86 ? 8.83387 15.64943 13.41334 1.000 20.52920 86 PHE A CA 1
ATOM 640 C C . PHE A 1 86 ? 9.42188 16.65925 14.39061 1.000 21.80844 86 PHE A C 1
ATOM 641 O O . PHE A 1 86 ? 10.27750 16.28890 15.20233 1.000 22.80242 86 PHE A O 1
ATOM 649 N N . ILE A 1 87 ? 8.93856 17.91195 14.37850 1.000 21.45664 87 ILE A N 1
ATOM 650 C CA . ILE A 1 87 ? 9.44474 18.89054 15.33925 1.000 22.36307 87 ILE A CA 1
ATOM 651 C C . ILE A 1 87 ? 8.87125 18.62596 16.72455 1.000 21.36255 87 ILE A C 1
ATOM 652 O O . ILE A 1 87 ? 9.57960 18.74716 17.73520 1.000 24.31891 87 ILE A O 1
ATOM 657 N N . ALA A 1 88 ? 7.59449 18.21937 16.80344 1.000 21.44322 88 ALA A N 1
ATOM 658 C CA . ALA A 1 88 ? 7.02263 17.88685 18.11290 1.000 23.06678 88 ALA A CA 1
ATOM 659 C C . ALA A 1 88 ? 7.74578 16.70381 18.74700 1.000 25.41930 88 ALA A C 1
ATOM 660 O O . ALA A 1 88 ? 7.97598 16.68164 19.97153 1.000 24.68678 88 ALA A O 1
ATOM 662 N N . ALA A 1 89 ? 8.11298 15.70506 17.93495 1.000 21.06771 89 ALA A N 1
ATOM 663 C CA . ALA A 1 89 ? 8.89100 14.57447 18.45402 1.000 21.23424 89 ALA A CA 1
ATOM 664 C C . ALA A 1 89 ? 10.24382 15.03494 19.01195 1.000 23.02768 89 ALA A C 1
ATOM 665 O O . ALA A 1 89 ? 10.62122 14.68686 20.14469 1.000 24.09099 89 ALA A O 1
ATOM 667 N N . LEU A 1 90 ? 10.98992 15.81442 18.22108 1.000 21.48753 90 LEU A N 1
ATOM 668 C CA . LEU A 1 90 ? 12.29203 16.33977 18.64166 1.000 21.17520 90 LEU A CA 1
ATOM 669 C C . LEU A 1 90 ? 12.19892 17.12856 19.95074 1.000 23.53558 90 LEU A C 1
ATOM 670 O O . LEU A 1 90 ? 13.05666 16.98860 20.84828 1.000 24.62670 90 LEU A O 1
ATOM 675 N N . ARG A 1 91 ? 11.17928 17.97388 20.07966 1.000 23.52827 91 ARG A N 1
ATOM 676 C CA . ARG A 1 91 ? 11.14452 18.95391 21.15843 1.000 25.91081 91 ARG A CA 1
ATOM 677 C C . ARG A 1 91 ? 10.30891 18.50999 22.35481 1.000 26.67684 91 ARG A C 1
ATOM 678 O O . ARG A 1 91 ? 10.27677 19.21966 23.36425 1.000 28.45769 91 ARG A O 1
ATOM 686 N N . GLY A 1 92 ? 9.65633 17.35394 22.28337 1.000 26.09608 92 GLY A N 1
ATOM 687 C CA . GLY A 1 92 ? 8.92584 16.83321 23.42761 1.000 26.10886 92 GLY A CA 1
ATOM 688 C C . GLY A 1 92 ? 7.49587 17.30688 23.57025 1.000 25.91678 92 GLY A C 1
ATOM 689 O O . GLY A 1 92 ? 6.99051 17.38023 24.69538 1.000 29.45253 92 GLY A O 1
ATOM 690 N N . TYR A 1 93 ? 6.82099 17.63886 22.47474 1.000 24.95244 93 TYR A N 1
ATOM 691 C CA . TYR A 1 93 ? 5.41626 18.04081 22.51071 1.000 23.35168 93 TYR A CA 1
ATOM 692 C C . TYR A 1 93 ? 4.52322 16.87307 22.12714 1.000 27.06051 93 TYR A C 1
ATOM 693 O O . TYR A 1 93 ? 4.83317 16.13803 21.18494 1.000 28.24606 93 TYR A O 1
ATOM 702 N N . LYS A 1 94 ? 3.39706 16.73598 22.83150 1.000 27.80442 94 LYS A N 1
ATOM 703 C CA . LYS A 1 94 ? 2.30724 15.89021 22.36030 1.000 27.58815 94 LYS A CA 1
ATOM 704 C C . LYS A 1 94 ? 1.59258 16.58533 21.20661 1.000 26.87546 94 LYS A C 1
ATOM 705 O O . LYS A 1 94 ? 1.34665 17.79186 21.25537 1.000 29.12880 94 LYS A O 1
ATOM 711 N N . LEU A 1 95 ? 1.25550 15.82615 20.15756 1.000 24.81193 95 LEU A N 1
ATOM 712 C CA . LEU A 1 95 ? 0.62166 16.40249 18.97342 1.000 25.44684 95 LEU A CA 1
ATOM 713 C C . LEU A 1 95 ? -0.57421 15.56135 18.56487 1.000 26.26956 95 LEU A C 1
ATOM 714 O O . LEU A 1 95 ? -0.45676 14.33499 18.47274 1.000 26.20652 95 LEU A O 1
ATOM 719 N N . GLN A 1 96 ? -1.70780 16.22873 18.29565 1.000 24.43063 96 GLN A N 1
ATOM 720 C CA . GLN A 1 96 ? -2.91918 15.61519 17.75824 1.000 26.57551 96 GLN A CA 1
ATOM 721 C C . GLN A 1 96 ? -3.29705 16.31973 16.45903 1.000 27.21019 96 GLN A C 1
ATOM 722 O O . GLN A 1 96 ? -3.37017 17.55308 16.41622 1.000 28.86950 96 GLN A O 1
ATOM 728 N N . VAL A 1 97 ? -3.54807 15.55436 15.40140 1.000 27.14757 97 VAL A N 1
ATOM 729 C CA . VAL A 1 97 ? -3.95127 16.14844 14.13029 1.000 26.22176 97 VAL A CA 1
ATOM 730 C C . VAL A 1 97 ? -5.34938 15.67046 13.77050 1.000 28.00753 97 VAL A C 1
ATOM 731 O O . VAL A 1 97 ? -5.70606 14.50749 14.00717 1.000 30.51265 97 VAL A O 1
ATOM 735 N N . ALA A 1 98 ? -6.14591 16.58720 13.21359 1.000 27.95295 98 ALA A N 1
ATOM 736 C CA . ALA A 1 98 ? -7.45526 16.27794 12.64997 1.000 30.13330 98 ALA A CA 1
ATOM 737 C C . ALA A 1 98 ? -7.33721 16.27389 11.13167 1.000 32.24256 98 ALA A C 1
ATOM 738 O O . ALA A 1 98 ? -6.87271 17.25951 10.54067 1.000 31.59548 98 ALA A O 1
ATOM 740 N N . MET A 1 99 ? -7.74889 15.17294 10.50655 1.000 29.18344 99 MET A N 1
ATOM 741 C CA . MET A 1 99 ? -7.57580 14.98847 9.06841 1.000 32.36726 99 MET A CA 1
ATOM 742 C C . MET A 1 99 ? -8.80105 14.30818 8.48607 1.000 32.71599 99 MET A C 1
ATOM 743 O O . MET A 1 99 ? -9.41443 13.47588 9.15655 1.000 31.70253 99 MET A O 1
ATOM 748 N N . PRO A 1 100 ? -9.14803 14.59588 7.22841 1.000 33.10800 100 PRO A N 1
ATOM 749 C CA . PRO A 1 100 ? -10.23068 13.84230 6.57831 1.000 32.55786 100 PRO A CA 1
ATOM 750 C C . PRO A 1 100 ? -9.85356 12.37927 6.39601 1.000 33.67472 100 PRO A C 1
ATOM 751 O O . PRO A 1 100 ? -8.68597 12.03261 6.19129 1.000 32.38937 100 PRO A O 1
ATOM 755 N N . SER A 1 101 ? -10.86715 11.51068 6.43952 1.000 32.18805 101 SER A N 1
ATOM 756 C CA . SER A 1 101 ? -10.58253 10.08072 6.36879 1.000 33.77374 101 SER A CA 1
ATOM 757 C C . SER A 1 101 ? -10.03722 9.63572 5.01270 1.000 35.49008 101 SER A C 1
ATOM 758 O O . SER A 1 101 ? -9.57161 8.49666 4.90101 1.000 36.95901 101 SER A O 1
ATOM 761 N N . TYR A 1 102 ? -10.04043 10.49509 3.99247 1.000 34.67321 102 TYR A N 1
ATOM 762 C CA . TYR A 1 102 ? -9.48759 10.06454 2.71065 1.000 36.84752 102 TYR A CA 1
ATOM 763 C C . TYR A 1 102 ? -7.97410 10.22228 2.62709 1.000 35.41595 102 TYR A C 1
ATOM 764 O O . TYR A 1 102 ? -7.38429 9.77400 1.63757 1.000 39.01493 102 TYR A O 1
ATOM 773 N N . VAL A 1 103 ? -7.32808 10.84869 3.61817 1.000 33.87419 103 VAL A N 1
ATOM 774 C CA . VAL A 1 103 ? -5.86885 10.96179 3.58317 1.000 33.33176 103 VAL A CA 1
ATOM 775 C C . VAL A 1 103 ? -5.25249 9.56328 3.52540 1.000 33.23167 103 VAL A C 1
ATOM 776 O O . VAL A 1 103 ? -5.74879 8.61908 4.15581 1.000 35.05282 103 VAL A O 1
ATOM 780 N N . SER A 1 104 ? -4.17527 9.42238 2.74619 1.000 32.39270 104 SER A N 1
ATOM 781 C CA . SER A 1 104 ? -3.57406 8.11577 2.49463 1.000 32.20814 104 SER A CA 1
ATOM 782 C C . SER A 1 104 ? -3.13414 7.42836 3.78524 1.000 31.17472 104 SER A C 1
ATOM 783 O O . SER A 1 104 ? -2.72104 8.06919 4.75744 1.000 29.74834 104 SER A O 1
ATOM 786 N N . LEU A 1 105 ? -3.20998 6.09581 3.76935 1.000 30.61656 105 LEU A N 1
ATOM 787 C CA . LEU A 1 105 ? -2.67117 5.29532 4.85919 1.000 30.32335 105 LEU A CA 1
ATOM 788 C C . LEU A 1 105 ? -1.20123 5.61132 5.08785 1.000 29.51926 105 LEU A C 1
ATOM 789 O O . LEU A 1 105 ? -0.72576 5.62955 6.23576 1.000 29.99362 105 LEU A O 1
ATOM 794 N N . GLU A 1 106 ? -0.46831 5.87966 3.99925 1.000 28.29298 106 GLU A N 1
ATOM 795 C CA . GLU A 1 106 ? 0.95677 6.15690 4.10619 1.000 27.64178 106 GLU A CA 1
ATOM 796 C C . GLU A 1 106 ? 1.22015 7.37753 4.97655 1.000 26.36505 106 GLU A C 1
ATOM 797 O O . GLU A 1 106 ? 2.13682 7.37217 5.80938 1.000 27.58447 106 GLU A O 1
ATOM 803 N N . ARG A 1 107 ? 0.44264 8.44708 4.79330 1.000 28.14838 107 ARG A N 1
ATOM 804 C CA . ARG A 1 107 ? 0.72566 9.63636 5.59217 1.000 29.62827 107 ARG A CA 1
ATOM 805 C C . ARG A 1 107 ? 0.31069 9.44125 7.04066 1.000 27.12043 107 ARG A C 1
ATOM 806 O O . ARG A 1 107 ? 0.94812 10.00049 7.9468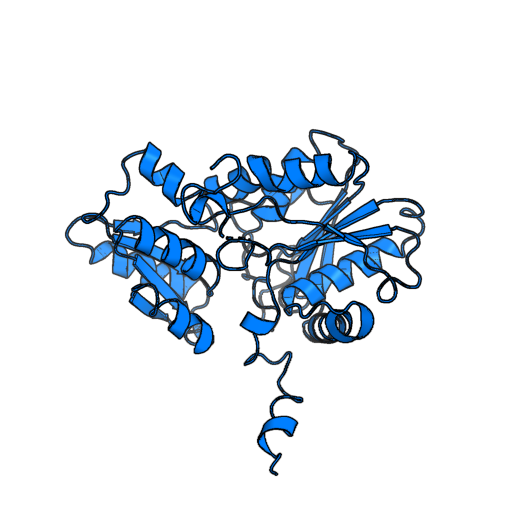8 1.000 28.28825 107 ARG A O 1
ATOM 814 N N . ARG A 1 108 ? -0.72744 8.63742 7.28273 1.000 27.45657 108 ARG A N 1
ATOM 815 C CA . ARG A 1 108 ? -1.10199 8.31631 8.65641 1.000 26.49691 108 ARG A CA 1
ATOM 816 C C . ARG A 1 108 ? -0.03285 7.47468 9.34184 1.000 24.83575 108 ARG A C 1
ATOM 817 O O . ARG A 1 108 ? 0.21025 7.63505 10.54736 1.000 27.34481 108 ARG A O 1
ATOM 825 N N . ILE A 1 109 ? 0.61107 6.56867 8.59472 1.000 24.91657 109 ILE A N 1
ATOM 826 C CA . ILE A 1 109 ? 1.72788 5.79705 9.14482 1.000 25.24644 109 ILE A CA 1
ATOM 827 C C . ILE A 1 109 ? 2.87816 6.71898 9.54941 1.000 25.36657 109 ILE A C 1
ATOM 828 O O . ILE A 1 109 ? 3.47151 6.56077 10.62662 1.000 25.95970 109 ILE A O 1
ATOM 833 N N . ILE A 1 110 ? 3.21880 7.68935 8.69417 1.000 22.28339 110 ILE A N 1
ATOM 834 C CA . ILE A 1 110 ? 4.31317 8.60181 9.01924 1.000 22.52923 110 ILE A CA 1
ATOM 835 C C . ILE A 1 110 ? 3.99207 9.38591 10.28104 1.000 23.56851 110 ILE A C 1
ATOM 836 O O . ILE A 1 110 ? 4.84526 9.54945 11.16841 1.000 24.26496 110 ILE A O 1
ATOM 841 N N . LEU A 1 111 ? 2.76106 9.88750 10.38103 1.000 22.17624 111 LEU A N 1
ATOM 842 C CA . LEU A 1 111 ? 2.37868 10.64535 11.56698 1.000 23.19460 111 LEU A CA 1
ATOM 843 C C . LEU A 1 111 ? 2.54148 9.79678 12.82481 1.000 22.82442 111 LEU A C 1
ATOM 844 O O . LEU A 1 111 ? 3.09404 10.25905 13.83853 1.000 24.87221 111 LEU A O 1
ATOM 849 N N . ARG A 1 112 ? 2.09245 8.53737 12.77073 1.000 24.45722 112 ARG A N 1
ATOM 850 C CA A ARG A 1 112 ? 2.18672 7.66906 13.94057 0.450 23.44025 112 ARG A CA 1
ATOM 851 C CA B ARG A 1 112 ? 2.18727 7.67001 13.94214 0.550 22.96100 112 ARG A CA 1
ATOM 852 C C . ARG A 1 112 ? 3.63112 7.29304 14.25511 1.000 23.74261 112 ARG A C 1
ATOM 853 O O . ARG A 1 112 ? 3.97789 7.09445 15.43351 1.000 26.39092 112 ARG A O 1
ATOM 868 N N . ALA A 1 113 ? 4.48010 7.16214 13.22373 1.000 23.95489 113 ALA A N 1
ATOM 869 C CA . ALA A 1 113 ? 5.89522 6.86607 13.45178 1.000 21.66875 113 ALA A CA 1
ATOM 870 C C . ALA A 1 113 ? 6.57582 7.98526 14.23251 1.000 22.55819 113 ALA A C 1
ATOM 871 O O . ALA A 1 113 ? 7.54147 7.73667 14.96980 1.000 24.18014 113 ALA A O 1
ATOM 873 N N . PHE A 1 114 ? 6.09360 9.21845 14.09427 1.000 21.93485 114 PHE A N 1
ATOM 874 C CA . PHE A 1 114 ? 6.59524 10.33512 14.89390 1.000 22.12146 114 PHE A CA 1
ATOM 875 C C . PHE A 1 114 ? 5.87305 10.47115 16.22961 1.000 23.89897 114 PHE A C 1
ATOM 876 O O . PHE A 1 114 ? 6.15514 11.41250 16.98425 1.000 25.02013 114 PHE A O 1
ATOM 884 N N . GLY A 1 115 ? 4.95343 9.55752 16.54509 1.000 23.09716 115 GLY A N 1
ATOM 885 C CA . GLY A 1 115 ? 4.22745 9.60725 17.80476 1.000 24.35174 115 GLY A CA 1
ATOM 886 C C . GLY A 1 115 ? 3.01187 10.51228 17.83249 1.000 26.21648 115 GLY A C 1
ATOM 887 O O . GLY A 1 115 ? 2.41750 10.68447 18.90760 1.000 26.30707 115 GLY A O 1
ATOM 888 N N . ALA A 1 116 ? 2.61438 11.09629 16.69817 1.000 24.72941 116 ALA A N 1
ATOM 889 C CA . ALA A 1 116 ? 1.43848 11.95972 16.68471 1.000 24.42541 116 ALA A CA 1
ATOM 890 C C . ALA A 1 116 ? 0.17198 11.11875 16.75631 1.000 24.54673 116 ALA A C 1
ATOM 891 O O . ALA A 1 116 ? 0.12664 9.99025 16.25710 1.000 29.81366 116 ALA A O 1
ATOM 893 N N . GLU A 1 117 ? -0.87013 11.68794 17.36266 1.000 24.59260 117 GLU A N 1
ATOM 894 C CA . GLU A 1 117 ? -2.19223 11.06351 17.40129 1.000 22.71912 117 GLU A CA 1
ATOM 895 C C . GLU A 1 117 ? -3.03982 11.56662 16.24277 1.000 28.69576 117 GLU A C 1
ATOM 896 O O . GLU A 1 117 ? -3.04569 12.76667 15.94298 1.000 31.09090 117 GLU A O 1
ATOM 902 N N . VAL A 1 118 ? -3.75600 10.64483 15.59559 1.000 26.94376 118 VAL A N 1
ATOM 903 C CA . VAL A 1 118 ? -4.49486 10.92549 14.36461 1.000 27.25158 118 VAL A CA 1
ATOM 904 C C . VAL A 1 118 ? -5.98076 10.77597 14.63346 1.000 26.26364 118 VAL A C 1
ATOM 905 O O . VAL A 1 118 ? -6.43041 9.72125 15.10608 1.000 29.62899 118 VAL A O 1
ATOM 909 N N . TYR A 1 119 ? -6.74053 11.82106 14.31195 1.000 25.15192 119 TYR A N 1
ATOM 910 C CA . TYR A 1 119 ? -8.19231 11.82873 14.45475 1.000 28.25708 119 TYR A CA 1
ATOM 911 C C . TYR A 1 119 ? -8.79740 12.10239 13.08835 1.000 29.53022 119 TYR A C 1
ATOM 912 O O . TYR A 1 119 ? -8.63631 13.20156 12.55055 1.000 32.54754 119 TYR A O 1
ATOM 921 N N . LEU A 1 120 ? -9.49866 11.11333 12.53278 1.000 29.83840 120 LEU A N 1
ATOM 922 C CA . LEU A 1 120 ? -10.08112 11.23992 11.20094 1.000 28.94135 120 LEU A CA 1
ATOM 923 C C . LEU A 1 120 ? -11.48784 11.83717 11.26602 1.000 30.35764 120 LEU A C 1
ATOM 924 O O . LEU A 1 120 ? -12.23763 11.63254 12.23321 1.000 32.62897 120 LEU A O 1
ATOM 929 N N . THR A 1 121 ? -11.83561 12.59161 10.22154 1.000 30.98686 121 THR A N 1
ATOM 930 C CA . THR A 1 121 ? -13.11807 13.27331 10.13175 1.000 31.19781 121 THR A CA 1
ATOM 931 C C . THR A 1 121 ? -13.85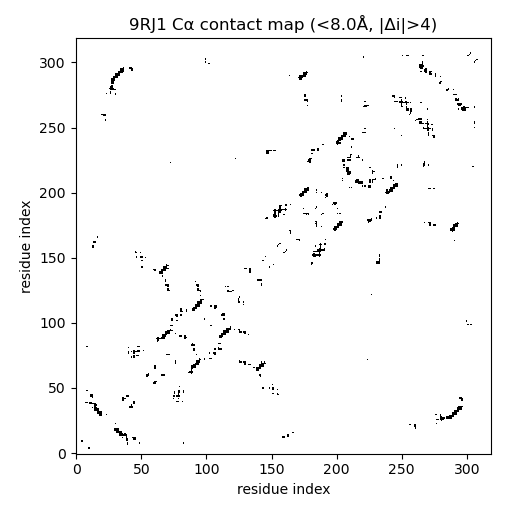049 12.87693 8.85195 1.000 33.34392 121 THR A C 1
ATOM 932 O O . THR A 1 121 ? -13.26435 12.34549 7.89908 1.000 32.79441 121 THR A O 1
ATOM 936 N N . ASP A 1 122 ? -15.14795 13.15148 8.85077 1.000 32.02468 122 ASP A N 1
ATOM 937 C CA . ASP A 1 122 ? -16.02381 12.82074 7.73018 1.000 33.83212 122 ASP A CA 1
ATOM 938 C C . ASP A 1 122 ? -15.69797 13.68883 6.52373 1.000 38.84589 122 ASP A C 1
ATOM 939 O O . ASP A 1 122 ? -15.85675 14.91459 6.59857 1.000 40.09879 122 ASP A O 1
ATOM 944 N N . PRO A 1 123 ? -15.28014 13.10721 5.39309 1.000 40.50268 123 PRO A N 1
ATOM 945 C CA . PRO A 1 123 ? -14.94932 13.93238 4.21534 1.000 42.33438 123 PRO A CA 1
ATOM 946 C C . PRO A 1 123 ? -16.10299 14.78135 3.71281 1.000 42.04449 123 PRO A C 1
ATOM 947 O O . PRO A 1 123 ? -15.85872 15.80191 3.05233 1.000 42.89853 123 PRO A O 1
ATOM 951 N N . ASP A 1 124 ? -17.35035 14.38837 3.97967 1.000 41.91671 124 ASP A N 1
ATOM 952 C CA . ASP A 1 124 ? -18.48313 15.17622 3.51180 1.000 43.12868 124 ASP A CA 1
ATOM 953 C C . ASP A 1 124 ? -18.62537 16.49586 4.25859 1.000 45.89881 124 ASP A C 1
ATOM 954 O O . ASP A 1 124 ? -19.35909 17.37619 3.78899 1.000 46.88767 124 ASP A O 1
ATOM 959 N N . LYS A 1 125 ? -17.96388 16.64501 5.41108 1.000 46.47798 125 LYS A N 1
ATOM 960 C CA . LYS A 1 125 ? -18.01845 17.87449 6.19116 1.000 49.60030 125 LYS A CA 1
ATOM 961 C C . LYS A 1 125 ? -16.91824 18.86120 5.82027 1.000 53.21167 125 LYS A C 1
ATOM 962 O O . LYS A 1 125 ? -16.86087 19.94958 6.40480 1.000 54.54846 125 LYS A O 1
ATOM 968 N N . GLY A 1 126 ? -16.04781 18.50619 4.87733 1.000 53.42087 126 GLY A N 1
ATOM 969 C CA . GLY A 1 126 ? -15.05089 19.39942 4.31269 1.000 54.21709 126 GLY A CA 1
ATOM 970 C C . GLY A 1 126 ? -14.15066 20.02817 5.35952 1.000 53.50712 126 GLY A C 1
ATOM 971 O O . GLY A 1 126 ? -13.84378 19.43811 6.40474 1.000 53.67657 126 GLY A O 1
ATOM 972 N N . ILE A 1 127 ? -13.71734 21.25937 5.06768 1.000 51.22070 127 ILE A N 1
ATOM 973 C CA . ILE A 1 127 ? -12.83218 21.97423 5.98434 1.000 54.61178 127 ILE A CA 1
ATOM 974 C C . ILE A 1 127 ? -13.52401 22.20188 7.32160 1.000 53.39430 127 ILE A C 1
ATOM 975 O O . ILE A 1 127 ? -12.88601 22.16181 8.38180 1.000 52.70267 127 ILE A O 1
ATOM 980 N N . ALA A 1 128 ? -14.83775 22.45281 7.29244 1.000 52.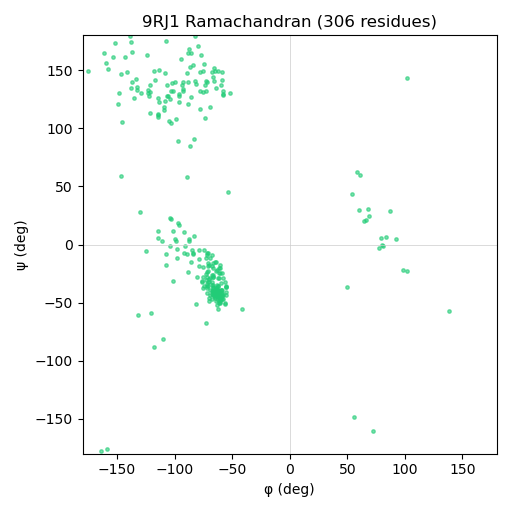44341 128 ALA A N 1
ATOM 981 C CA . ALA A 1 128 ? -15.59594 22.61638 8.53026 1.000 51.48948 128 ALA A CA 1
ATOM 982 C C . ALA A 1 128 ? -15.42760 21.41117 9.44860 1.000 51.24575 128 ALA A C 1
ATOM 983 O O . ALA A 1 128 ? -15.36555 21.55722 10.67629 1.000 51.64015 128 ALA A O 1
ATOM 985 N N . GLY A 1 129 ? -15.34063 20.21269 8.87029 1.000 49.20671 129 GLY A N 1
ATOM 986 C CA . GLY A 1 129 ? -15.20835 19.01729 9.68612 1.000 49.25743 129 GLY A CA 1
ATOM 987 C C . GLY A 1 129 ? -13.90235 18.95963 10.45793 1.000 48.24232 129 GLY A C 1
ATOM 988 O O . GLY A 1 129 ? -13.88612 18.59360 11.63659 1.000 48.00756 129 GLY A O 1
ATOM 989 N N . ILE A 1 130 ? -12.78862 19.30599 9.80850 1.000 47.40507 130 ILE A N 1
ATOM 990 C CA . ILE A 1 130 ? -11.51050 19.19581 10.50068 1.000 46.29103 130 ILE A CA 1
ATOM 991 C C . ILE A 1 130 ? -11.32961 20.33677 11.49607 1.000 46.88530 130 ILE A C 1
ATOM 992 O O . ILE A 1 130 ? -10.69095 20.15356 12.53666 1.000 45.27746 130 ILE A O 1
ATOM 997 N N . ILE A 1 131 ? -11.86816 21.52313 11.20592 1.000 47.05704 131 ILE A N 1
ATOM 998 C CA . ILE A 1 131 ? -11.80977 22.60510 12.18456 1.000 48.79428 131 ILE A CA 1
ATOM 999 C C . ILE A 1 131 ? -12.65027 22.25746 13.40836 1.000 48.45685 131 ILE A C 1
ATOM 1000 O O . ILE A 1 131 ? -12.24815 22.51794 14.54768 1.000 48.29965 131 ILE A O 1
ATOM 1005 N N . GLU A 1 132 ? -13.83261 21.66511 13.19176 1.000 48.66420 132 GLU A N 1
ATOM 1006 C CA . GLU A 1 132 ? -14.67931 21.24354 14.30730 1.000 52.83735 132 GLU A CA 1
ATOM 1007 C C . GLU A 1 132 ? -13.97700 20.21548 15.19144 1.000 48.30508 132 GLU A C 1
ATOM 1008 O O . GLU A 1 132 ? -14.03960 20.29773 16.42518 1.000 48.20533 132 GLU A O 1
ATOM 1014 N N . LYS A 1 133 ? -13.31159 19.23429 14.57888 1.000 44.52392 133 LYS A N 1
ATOM 1015 C CA . LYS A 1 133 ? -12.60002 18.22380 15.35287 1.000 39.93656 133 LYS A CA 1
ATOM 1016 C C . LYS A 1 133 ? -11.45429 18.85001 16.14306 1.000 40.81223 133 LYS A C 1
ATOM 1017 O O . LYS A 1 133 ? -11.25233 18.52350 17.31867 1.000 40.83034 133 LYS A O 1
ATOM 1023 N N . ALA A 1 134 ? -10.70058 19.76556 15.52037 1.000 40.60435 134 ALA A N 1
ATOM 1024 C CA . ALA A 1 134 ? -9.63643 20.45149 16.25086 1.000 39.13522 134 ALA A CA 1
ATOM 1025 C C . ALA A 1 134 ? -10.19172 21.21097 17.45619 1.000 41.48055 134 ALA A C 1
ATOM 1026 O O . ALA A 1 134 ? -9.56998 21.22731 18.52484 1.000 41.03859 134 ALA A O 1
ATOM 1028 N N . GLU A 1 135 ? -11.36114 21.84237 17.30653 1.000 43.37797 135 GLU A N 1
ATOM 1029 C CA . GLU A 1 135 ? -11.97309 22.53077 18.44341 1.000 48.44493 135 GLU A CA 1
ATOM 1030 C C . GLU A 1 135 ? -12.39820 21.54156 19.52351 1.000 46.92768 135 GLU A C 1
ATOM 1031 O O . GLU A 1 135 ? -12.27073 21.82924 20.71807 1.000 47.27493 135 GLU A O 1
ATOM 1037 N N . GLU A 1 136 ? -12.92164 20.37823 19.12114 1.000 47.29007 136 GLU A N 1
ATOM 1038 C CA . GLU A 1 136 ? -13.28246 19.34530 20.09034 1.000 49.87015 136 GLU A CA 1
ATOM 1039 C C . GLU A 1 136 ? -12.05982 18.87504 20.87024 1.000 46.73731 136 GLU A C 1
ATOM 1040 O O . GLU A 1 136 ? -12.11763 18.71086 22.09726 1.000 46.62145 136 GLU A O 1
ATOM 1046 N N . LEU A 1 137 ? -10.93829 18.67012 20.17145 1.000 39.78255 137 LEU A N 1
ATOM 1047 C CA . LEU A 1 137 ? -9.71112 18.23775 20.83124 1.000 38.14229 137 LEU A CA 1
ATOM 1048 C C . LEU A 1 137 ? -9.21413 19.29314 21.80905 1.000 41.32932 137 LEU A C 1
ATOM 1049 O O . LEU A 1 137 ? -8.74025 18.96640 22.90582 1.000 41.89883 137 LEU A O 1
ATOM 1054 N N . LEU A 1 138 ? -9.31505 20.56923 21.42921 1.000 42.10575 138 LEU A N 1
ATOM 1055 C CA . LEU A 1 138 ? -8.86990 21.63442 22.32173 1.000 41.90694 138 LEU A CA 1
ATOM 1056 C C . LEU A 1 138 ? -9.68979 21.64792 23.60172 1.000 45.66951 138 LEU A C 1
ATOM 1057 O O . LEU A 1 138 ? -9.14881 21.86720 24.69230 1.000 47.30662 138 LEU A O 1
ATOM 1062 N N . ALA A 1 139 ? -10.99776 21.39293 23.48886 1.000 46.49566 139 ALA A N 1
ATOM 1063 C CA . ALA A 1 139 ? -11.85528 21.38713 24.67017 1.000 49.73694 139 ALA A CA 1
ATOM 1064 C C . ALA A 1 139 ? -11.51730 20.23535 25.61096 1.000 52.19680 139 ALA A C 1
ATOM 1065 O O . ALA A 1 139 ? -11.76154 20.33339 26.81903 1.000 53.66341 139 ALA A O 1
ATOM 1067 N N . LYS A 1 140 ? -10.95395 19.14627 25.08838 1.000 52.95278 140 LYS A N 1
ATOM 1068 C CA . LYS A 1 140 ? -10.60742 18.00027 25.91941 1.000 54.81343 140 LYS A CA 1
ATOM 1069 C C . LYS A 1 140 ? -9.20223 18.07907 26.50315 1.000 52.43715 140 LYS A C 1
ATOM 1070 O O . LYS A 1 140 ? -8.86221 17.24877 27.35106 1.000 52.52941 140 LYS A O 1
ATOM 1076 N N . ALA A 1 141 ? -8.38607 19.05031 26.08695 1.000 50.32927 141 ALA A N 1
ATOM 1077 C CA . ALA A 1 141 ? -7.00792 19.14888 26.56609 1.000 53.16526 141 ALA A CA 1
ATOM 1078 C C . ALA A 1 141 ? -7.00519 19.64398 28.00445 1.000 62.16128 141 ALA A C 1
ATOM 1079 O O . ALA A 1 141 ? -7.26515 20.82320 28.26062 1.000 65.94239 141 ALA A O 1
ATOM 1081 N N . ALA A 1 142 ? -6.67450 18.75081 28.94078 1.000 66.72409 142 ALA A N 1
ATOM 1082 C CA . ALA A 1 142 ? -6.86148 19.05078 30.35563 1.000 71.30019 142 ALA A CA 1
ATOM 1083 C C . ALA A 1 142 ? -5.85335 20.07717 30.86648 1.000 70.98162 142 ALA A C 1
ATOM 1084 O O . ALA A 1 142 ? -6.18408 20.89180 31.73589 1.000 71.87253 142 ALA A O 1
ATOM 1086 N N . ASP A 1 143 ? -4.61575 20.04565 30.36869 1.000 70.19665 143 ASP A N 1
ATOM 1087 C CA . ASP A 1 143 ? -3.59976 21.00165 30.79443 1.000 67.89435 143 ASP A CA 1
ATOM 1088 C C . ASP A 1 143 ? -3.34780 22.08699 29.75487 1.000 57.06259 143 ASP A C 1
ATOM 1089 O O . ASP A 1 143 ? -2.27438 22.69891 29.75488 1.000 57.00087 143 ASP A O 1
ATOM 1094 N N . GLY A 1 144 ? -4.30909 22.33634 28.86589 1.000 45.57815 144 GLY A N 1
ATOM 1095 C CA . GLY A 1 144 ? -4.13484 23.37073 27.87354 1.000 40.42778 144 GLY A CA 1
ATOM 1096 C C . GLY A 1 144 ? -3.77219 22.80849 26.51202 1.000 36.36003 144 GLY A C 1
ATOM 1097 O O . GLY A 1 144 ? -3.03551 21.82570 26.40255 1.000 36.36122 144 GLY A O 1
ATOM 1098 N N . GLY A 1 145 ? -4.29563 23.42517 25.46018 1.000 33.99187 145 GLY A N 1
ATOM 1099 C CA . GLY A 1 145 ? -3.93869 23.04274 24.11178 1.000 30.43772 145 GLY A CA 1
ATOM 1100 C C . GLY A 1 145 ? -3.72997 24.28111 23.26527 1.000 30.85762 145 GLY A C 1
ATOM 1101 O O . GLY A 1 145 ? -3.97606 25.40387 23.71213 1.000 32.47093 145 GLY A O 1
ATOM 1102 N N . TYR A 1 146 ? -3.28033 24.05993 22.02839 1.000 28.74996 146 TYR A N 1
ATOM 1103 C CA . TYR A 1 146 ? -3.04305 25.16308 21.09945 1.000 29.10736 146 TYR A CA 1
ATOM 1104 C C . TYR A 1 146 ? -3.29739 24.67559 19.68123 1.000 29.02487 146 TYR A C 1
ATOM 1105 O O . TYR A 1 146 ? -2.63537 23.73154 19.24972 1.000 28.86907 146 TYR A O 1
ATOM 1114 N N . ILE A 1 147 ? -4.23647 25.31160 18.95887 1.000 29.43338 147 ILE A N 1
ATOM 1115 C CA . ILE A 1 147 ? -4.50645 24.99347 17.55317 1.000 28.12165 147 ILE A CA 1
ATOM 1116 C C . ILE A 1 147 ? -3.74637 25.97296 16.67080 1.000 29.14394 147 ILE A C 1
ATOM 1117 O O . ILE A 1 147 ? -3.89254 27.19219 16.82067 1.000 31.31324 147 ILE A O 1
ATOM 1122 N N . PHE A 1 148 ? -2.97248 25.45057 15.71363 1.000 27.01405 148 PHE A N 1
ATOM 1123 C CA . PHE A 1 148 ? -2.10553 26.33351 14.93266 1.000 28.31194 148 PHE A CA 1
ATOM 1124 C C . PHE A 1 148 ? -2.86489 27.17347 13.89199 1.000 33.15846 148 PHE A C 1
ATOM 1125 O O . PHE A 1 148 ? -2.49176 28.32790 13.64845 1.000 36.70206 148 PHE A O 1
ATOM 1133 N N . LYS A 1 149 ? -3.90844 26.63536 13.25948 1.000 31.50984 149 LYS A N 1
ATOM 1134 C CA . LYS A 1 149 ? -4.74957 27.40468 12.31300 1.000 30.47217 149 LYS A CA 1
ATOM 1135 C C . LYS A 1 149 ? -3.94691 27.97914 11.13203 1.000 28.96258 149 LYS A C 1
ATOM 1136 O O . LYS A 1 149 ? -3.89704 29.19601 10.90023 1.000 29.41853 149 LYS A O 1
ATOM 1142 N N . GLN A 1 150 ? -3.36572 27.07851 10.34167 1.000 27.37703 150 GLN A N 1
ATOM 1143 C CA . GLN A 1 150 ? -2.47805 27.49946 9.26134 1.000 26.71568 150 GLN A CA 1
ATOM 1144 C C . GLN A 1 150 ? -3.15733 28.38404 8.20943 1.000 27.21029 150 GLN A C 1
ATOM 1145 O O . GLN A 1 150 ? -2.45295 29.08152 7.47327 1.000 27.59078 150 GLN A O 1
ATOM 1151 N N . PHE A 1 151 ? -4.49248 28.36996 8.09905 1.000 27.33317 151 PHE A N 1
ATOM 1152 C CA . PHE A 1 151 ? -5.15033 29.24423 7.12385 1.000 28.90319 151 PHE A CA 1
ATOM 1153 C C . PHE A 1 151 ? -5.19030 30.70598 7.55317 1.000 31.42995 151 PHE A C 1
ATOM 1154 O O . PHE A 1 151 ? -5.42007 31.57842 6.69912 1.000 30.40384 151 PHE A O 1
ATOM 1162 N N . GLU A 1 152 ? -5.01363 30.99938 8.84707 1.000 29.92258 152 GLU A N 1
ATOM 1163 C CA . GLU A 1 152 ? -5.03948 32.38168 9.31766 1.000 29.70171 152 GLU A CA 1
ATOM 1164 C C . GLU A 1 152 ? -3.80102 32.80106 10.09334 1.000 29.72502 152 GLU A C 1
ATOM 1165 O O . GLU A 1 152 ? -3.67675 33.98301 10.41939 1.000 31.08607 152 GLU A O 1
ATOM 1171 N N . ASN A 1 153 ? -2.88537 31.89449 10.38020 1.000 27.33964 153 ASN A N 1
ATOM 1172 C CA . ASN A 1 153 ? -1.73714 32.20089 11.24561 1.000 26.33568 153 ASN A CA 1
ATOM 1173 C C . ASN A 1 153 ? -0.68690 32.98963 10.46524 1.000 25.39589 153 ASN A C 1
ATOM 1174 O O . ASN A 1 153 ? -0.12011 32.45564 9.50182 1.000 27.59722 153 ASN A O 1
ATOM 1179 N N . PRO A 1 154 ? -0.38589 34.23805 10.84296 1.000 27.15675 154 PRO A N 1
ATOM 1180 C CA . PRO A 1 154 ? 0.58315 35.02818 10.06292 1.000 27.46503 154 PRO A CA 1
ATOM 1181 C C . PRO A 1 154 ? 1.98466 34.42976 10.00178 1.000 26.76007 154 PRO A C 1
ATOM 1182 O O . PRO A 1 154 ? 2.75416 34.77656 9.08973 1.000 27.92496 154 PRO A O 1
ATOM 1186 N N . ALA A 1 155 ? 2.34391 33.53457 10.92239 1.000 24.92571 155 ALA A N 1
ATOM 1187 C CA . ALA A 1 155 ? 3.65775 32.91100 10.85244 1.000 25.22584 155 ALA A CA 1
ATOM 1188 C C . ALA A 1 155 ? 3.80348 32.04521 9.60882 1.000 26.07666 155 ALA A C 1
ATOM 1189 O O . ALA A 1 155 ? 4.92808 31.68846 9.24155 1.000 26.12034 155 ALA A O 1
ATOM 1191 N N . ASN A 1 156 ? 2.69907 31.71142 8.95241 1.000 24.98650 156 ASN A N 1
ATOM 1192 C CA . ASN A 1 156 ? 2.72603 30.92752 7.72261 1.000 23.47248 156 ASN A CA 1
ATOM 1193 C C . ASN A 1 156 ? 3.25436 31.81036 6.58342 1.000 24.87281 156 ASN A C 1
ATOM 1194 O O . ASN A 1 156 ? 4.37424 31.55698 6.10879 1.000 26.94885 156 ASN A O 1
ATOM 1199 N N . PRO A 1 157 ? 2.54697 32.85765 6.11927 1.000 24.54607 157 PRO A N 1
ATOM 1200 C CA . PRO A 1 157 ? 3.16887 33.70193 5.08054 1.000 25.12853 157 PRO A CA 1
ATOM 1201 C C . PRO A 1 157 ? 4.47195 34.34613 5.52817 1.000 26.61378 157 PRO A C 1
ATOM 1202 O O . PRO A 1 157 ? 5.37457 34.53675 4.70221 1.000 27.00771 157 PRO A O 1
ATOM 1206 N N . ASN A 1 158 ? 4.60647 34.69240 6.81285 1.000 26.39700 158 ASN A N 1
ATOM 1207 C CA . ASN A 1 158 ? 5.80286 35.41498 7.22817 1.000 26.96184 158 ASN A CA 1
ATOM 1208 C C . ASN A 1 158 ? 7.06521 34.58854 6.99740 1.000 26.53057 158 ASN A C 1
ATOM 1209 O O . ASN A 1 158 ? 8.11228 35.14521 6.65352 1.000 27.12629 158 ASN A O 1
ATOM 1214 N N . ILE A 1 159 ? 7.00505 33.26164 7.18527 1.000 23.59786 159 ILE A N 1
ATOM 1215 C CA . ILE A 1 159 ? 8.24706 32.51622 6.98017 1.000 23.71637 159 ILE A CA 1
ATOM 1216 C C . ILE A 1 159 ? 8.62247 32.51621 5.50376 1.000 26.07423 159 ILE A C 1
ATOM 1217 O O . ILE A 1 159 ? 9.81292 32.46280 5.16213 1.000 25.03242 159 ILE A O 1
ATOM 1222 N N . HIS A 1 160 ? 7.63412 32.59673 4.60524 1.000 23.14534 160 HIS A N 1
ATOM 1223 C CA . HIS A 1 160 ? 7.97905 32.63968 3.18337 1.000 22.66538 160 HIS A CA 1
ATOM 1224 C C . HIS A 1 160 ? 8.50852 34.01223 2.79464 1.000 22.84151 160 HIS A C 1
ATOM 1225 O O . HIS A 1 160 ? 9.29231 34.13773 1.83874 1.000 24.59961 160 HIS A O 1
ATOM 1232 N N . TYR A 1 161 ? 8.08122 35.05176 3.51419 1.000 23.73533 161 TYR A N 1
ATOM 1233 C CA . TYR A 1 161 ? 8.68212 36.37040 3.33594 1.000 25.23852 161 TYR A CA 1
ATOM 1234 C C . TYR A 1 161 ? 10.12940 36.38563 3.80876 1.000 26.32981 161 TYR A C 1
ATOM 1235 O O . TYR A 1 161 ? 10.96957 37.08557 3.22097 1.000 26.35391 161 TYR A O 1
ATOM 1244 N N . GLU A 1 162 ? 10.43497 35.62001 4.86692 1.000 24.25405 162 GLU A N 1
ATOM 1245 C CA . GLU A 1 162 ? 11.74036 35.64292 5.51055 1.000 25.24168 162 GLU A CA 1
ATOM 1246 C C . GLU A 1 162 ? 12.74158 34.67767 4.88999 1.000 26.00005 162 GLU A C 1
ATOM 1247 O O . GLU A 1 162 ? 13.95415 34.89324 5.04605 1.000 26.78294 162 GLU A O 1
ATOM 1253 N N . THR A 1 163 ? 12.27825 33.61408 4.21176 1.000 24.39315 163 THR A N 1
ATOM 1254 C CA . THR A 1 163 ? 13.19304 32.58038 3.72765 1.000 22.07580 163 THR A CA 1
ATOM 1255 C C . THR A 1 163 ? 12.92707 32.22923 2.26191 1.000 22.53760 163 THR A C 1
ATOM 1256 O O . THR A 1 163 ? 13.81243 32.42534 1.42519 1.000 24.42759 163 THR A O 1
ATOM 1260 N N . THR A 1 164 ? 11.72123 31.75150 1.92518 1.000 21.67523 164 THR A N 1
ATOM 1261 C CA . THR A 1 164 ? 11.45293 31.29233 0.55050 1.000 22.65670 164 THR A CA 1
ATOM 1262 C C . THR A 1 164 ? 11.73418 32.38485 -0.48131 1.000 24.34182 164 THR A C 1
ATOM 1263 O O . THR A 1 164 ? 12.41656 32.14421 -1.48614 1.000 22.82534 164 THR A O 1
ATOM 1267 N N . GLY A 1 165 ? 11.19416 33.58517 -0.26571 1.000 23.15925 165 GLY A N 1
ATOM 1268 C CA . GLY A 1 165 ? 11.37202 34.68191 -1.20476 1.000 21.46159 165 GLY A CA 1
ATOM 1269 C C . GLY A 1 165 ? 12.82298 35.10923 -1.33855 1.000 24.63338 165 GLY A C 1
ATOM 1270 O O . GLY A 1 165 ? 13.36699 35.21469 -2.45169 1.000 24.78199 165 GLY A O 1
ATOM 1271 N N . PRO A 1 166 ? 13.47877 35.37927 -0.20109 1.000 25.92617 166 PRO A N 1
ATOM 1272 C CA . PRO A 1 166 ? 14.90959 35.72626 -0.25925 1.000 24.81889 166 PRO A CA 1
ATOM 1273 C C . PRO A 1 166 ? 15.76728 34.68866 -0.96267 1.000 24.64528 166 PRO A C 1
ATOM 1274 O O . PRO A 1 166 ? 16.70750 35.06664 -1.68120 1.000 27.26376 166 PRO A O 1
ATOM 1278 N N . GLU A 1 167 ? 15.46149 33.39342 -0.79214 1.000 22.01639 167 GLU A N 1
ATOM 1279 C CA . GLU A 1 167 ? 16.19505 32.33878 -1.49361 1.000 23.09700 167 GLU A CA 1
ATOM 1280 C C . GLU A 1 167 ? 16.01872 32.45495 -3.00194 1.000 25.33894 167 GLU A C 1
ATOM 1281 O O . GLU A 1 167 ? 16.98986 32.32134 -3.76254 1.000 25.37554 167 GLU A O 1
ATOM 1287 N N . ILE A 1 168 ? 14.78349 32.69220 -3.45519 1.000 23.66563 168 ILE A N 1
ATOM 1288 C CA . ILE A 1 168 ? 14.53191 32.82742 -4.89244 1.000 22.48322 168 ILE A CA 1
ATOM 1289 C C . ILE A 1 168 ? 15.29091 34.02488 -5.45655 1.000 24.96035 168 ILE A C 1
ATOM 1290 O O . ILE A 1 168 ? 15.90894 33.94706 -6.53356 1.000 26.05620 168 ILE A O 1
ATOM 1295 N N . TRP A 1 169 ? 15.23911 35.15529 -4.74502 1.000 25.37427 169 TRP A N 1
ATOM 1296 C CA . TRP A 1 169 ? 15.90542 36.37414 -5.19764 1.000 23.79590 169 TRP A CA 1
ATOM 1297 C C . TRP A 1 169 ? 17.40222 36.15432 -5.32322 1.000 27.33142 169 TRP A C 1
ATOM 1298 O O . TRP A 1 169 ? 18.01993 36.50648 -6.34331 1.000 27.21655 169 TRP A O 1
ATOM 1309 N N . ARG A 1 170 ? 18.00080 35.56012 -4.29299 1.000 27.52494 170 ARG A N 1
ATOM 1310 C CA . ARG A 1 170 ? 19.44693 35.36491 -4.26982 1.000 27.78078 170 ARG A CA 1
ATOM 1311 C C . ARG A 1 170 ? 19.88069 34.31360 -5.28640 1.000 28.60127 170 ARG A C 1
ATOM 1312 O O . ARG A 1 170 ? 20.81865 34.53335 -6.07080 1.000 28.21719 170 ARG A O 1
ATOM 1320 N N . ASP A 1 171 ? 19.20437 33.16349 -5.29482 1.000 27.60423 171 ASP A N 1
ATOM 1321 C CA . ASP A 1 171 ? 19.62555 32.04830 -6.14180 1.000 27.22921 171 ASP A CA 1
ATOM 1322 C C . ASP A 1 171 ? 19.36380 32.29279 -7.62078 1.000 27.83304 171 ASP A C 1
ATOM 1323 O O . ASP A 1 171 ? 20.01146 31.65058 -8.46376 1.000 27.70926 171 ASP A O 1
ATOM 1328 N N . SER A 1 172 ? 18.41281 33.16689 -7.95719 1.000 26.69469 172 SER A N 1
ATOM 1329 C CA . SER A 1 172 ? 18.19351 33.56209 -9.34766 1.000 26.98975 172 SER A CA 1
ATOM 1330 C C . SER A 1 172 ? 19.13365 34.67111 -9.80434 1.000 28.04008 172 SER A C 1
ATOM 1331 O O . SER A 1 172 ? 18.95890 35.18695 -10.91832 1.000 29.68754 172 SER A O 1
ATOM 1334 N N . GLY A 1 173 ? 20.11985 35.05386 -8.98950 1.000 28.18294 173 GLY A N 1
ATOM 1335 C CA . GLY A 1 173 ? 20.96679 36.18469 -9.34456 1.000 30.81706 173 GLY A CA 1
ATOM 1336 C C . GLY A 1 173 ? 20.20454 37.48139 -9.50627 1.000 30.49325 173 GLY A C 1
ATOM 1337 O O . GLY A 1 173 ? 20.59744 38.33280 -10.31662 1.000 31.68379 173 GLY A O 1
ATOM 1338 N N . GLU A 1 174 ? 19.09746 37.63311 -8.77561 1.000 30.26292 174 GLU A N 1
ATOM 1339 C CA . GLU A 1 174 ? 18.20294 38.78918 -8.81411 1.000 29.57197 174 GLU A CA 1
ATOM 1340 C C . GLU A 1 174 ? 17.50984 38.94740 -10.16650 1.000 31.47164 174 GLU A C 1
ATOM 1341 O O . GLU A 1 174 ? 16.99642 40.02448 -10.47988 1.000 32.45636 174 GLU A O 1
ATOM 1347 N N . LYS A 1 175 ? 17.43496 37.88021 -10.96190 1.000 30.55285 175 LYS A N 1
ATOM 1348 C CA . LYS A 1 175 ? 16.87452 37.96742 -12.30705 1.000 31.11870 175 LYS A CA 1
ATOM 1349 C C . LYS A 1 175 ? 15.46744 37.39090 -12.42505 1.000 28.95774 175 LYS A C 1
ATOM 1350 O O . LYS A 1 175 ? 14.88702 37.43466 -13.51833 1.000 30.59625 175 LYS A O 1
ATOM 1356 N N . VAL A 1 176 ? 14.90070 36.85468 -11.34137 1.000 27.89307 176 VAL A N 1
ATOM 1357 C CA . VAL A 1 176 ? 13.54565 36.31398 -11.40633 1.000 25.51457 176 VAL A CA 1
ATOM 1358 C C . VAL A 1 176 ? 12.55996 37.38873 -11.85008 1.000 26.99514 176 VAL A C 1
ATOM 1359 O O . VAL A 1 176 ? 12.56087 38.51401 -11.33086 1.000 29.26282 176 VAL A O 1
ATOM 1363 N N . ASP A 1 177 ? 11.70734 37.04198 -12.82544 1.000 25.47277 177 ASP A N 1
ATOM 1364 C CA . ASP A 1 177 ? 10.69314 37.95786 -13.33523 1.000 26.51751 177 ASP A CA 1
ATOM 1365 C C . ASP A 1 177 ? 9.27591 37.60232 -12.91867 1.000 28.61565 177 ASP A C 1
ATOM 1366 O O . ASP A 1 177 ? 8.38420 38.45443 -13.03133 1.000 29.38846 177 ASP A O 1
ATOM 1371 N N . ALA A 1 178 ? 9.03792 36.36831 -12.47842 1.000 25.28935 178 ALA A N 1
ATOM 1372 C CA . ALA A 1 178 ? 7.69062 35.91942 -12.16911 1.000 25.49150 178 ALA A CA 1
ATOM 1373 C C . ALA A 1 178 ? 7.79280 34.75084 -11.21554 1.000 25.46183 178 ALA A C 1
ATOM 1374 O O . ALA A 1 178 ? 8.77856 34.00539 -11.23679 1.000 26.32424 178 ALA A O 1
ATOM 1376 N N . LEU A 1 179 ? 6.76398 34.59924 -10.38753 1.000 24.64993 179 LEU A N 1
ATOM 1377 C CA . LEU A 1 179 ? 6.62843 33.46153 -9.49162 1.000 23.81837 179 LEU A CA 1
ATOM 1378 C C . LEU A 1 179 ? 5.30649 32.77669 -9.80080 1.000 24.02899 179 LEU A C 1
ATOM 1379 O O . LEU A 1 179 ? 4.26131 33.43796 -9.83505 1.000 25.89837 179 LEU A O 1
ATOM 1384 N N . VAL A 1 180 ? 5.35293 31.46397 -10.02874 1.000 21.52723 180 VAL A N 1
ATOM 1385 C CA . VAL A 1 180 ? 4.16060 30.64276 -10.23793 1.000 21.67317 180 VAL A CA 1
ATOM 1386 C C . VAL A 1 180 ? 4.05156 29.69423 -9.04823 1.000 21.75463 180 VAL A C 1
ATOM 1387 O O . VAL A 1 180 ? 4.99418 28.94232 -8.76826 1.000 23.11470 180 VAL A O 1
ATOM 1391 N N . ALA A 1 181 ? 2.92296 29.73505 -8.33293 1.000 21.26361 181 ALA A N 1
ATOM 1392 C CA . ALA A 1 181 ? 2.77041 28.88402 -7.14780 1.000 21.18564 181 ALA A CA 1
ATOM 1393 C C . ALA A 1 181 ? 1.31349 28.47768 -6.96489 1.000 21.49195 181 ALA A C 1
ATOM 1394 O O . ALA A 1 181 ? 0.41660 29.33296 -6.98104 1.000 23.05915 181 ALA A O 1
ATOM 1396 N N . GLY A 1 182 ? 1.08387 27.17695 -6.77620 1.000 20.49801 182 GLY A N 1
ATOM 1397 C CA . GLY A 1 182 ? -0.23610 26.72215 -6.38789 1.000 19.87917 182 GLY A CA 1
ATOM 1398 C C . GLY A 1 182 ? -0.63423 27.29314 -5.04046 1.000 23.31726 182 GLY A C 1
ATOM 1399 O O . GLY A 1 182 ? 0.21104 27.52994 -4.16177 1.000 24.35448 182 GLY A O 1
ATOM 1400 N N . ILE A 1 183 ? -1.93668 27.50131 -4.86903 1.000 22.44591 183 ILE A N 1
ATOM 1401 C CA . ILE A 1 183 ? -2.48379 28.08786 -3.64648 1.000 24.06499 183 ILE A CA 1
ATOM 1402 C C . ILE A 1 183 ? -3.24412 27.02435 -2.86041 1.000 26.04293 183 ILE A C 1
ATOM 1403 O O . ILE A 1 183 ? -4.27473 26.51327 -3.32189 1.000 26.14462 183 ILE A O 1
ATOM 1408 N N . GLY A 1 184 ? -2.74640 26.71584 -1.65432 1.000 24.81303 184 GLY A N 1
ATOM 1409 C CA . GLY A 1 184 ? -3.44640 25.86878 -0.70718 1.000 24.64931 184 GLY A CA 1
ATOM 1410 C C . GLY A 1 184 ? -3.90221 26.73168 0.44927 1.000 24.53777 184 GLY A C 1
ATOM 1411 O O . GLY A 1 184 ? -5.06479 27.16893 0.48944 1.000 27.04926 184 GLY A O 1
ATOM 1412 N N . THR A 1 185 ? -2.98887 27.00138 1.39471 1.000 24.59729 185 THR A N 1
ATOM 1413 C CA . THR A 1 185 ? -3.23737 28.07565 2.35558 1.000 24.41539 185 THR A CA 1
ATOM 1414 C C . THR A 1 185 ? -2.96854 29.44250 1.74979 1.000 25.89132 185 THR A C 1
ATOM 1415 O O . THR A 1 185 ? -3.44190 30.45339 2.28766 1.000 28.04702 185 THR A O 1
ATOM 1419 N N . GLY A 1 186 ? -2.21406 29.49365 0.64900 1.000 23.01018 186 GLY A N 1
ATOM 1420 C CA . GLY A 1 186 ? -1.78912 30.75406 0.07440 1.000 23.23631 186 GLY A CA 1
ATOM 1421 C C . GLY A 1 186 ? -0.58430 31.37952 0.74027 1.000 25.01401 186 GLY A C 1
ATOM 1422 O O . GLY A 1 186 ? -0.1346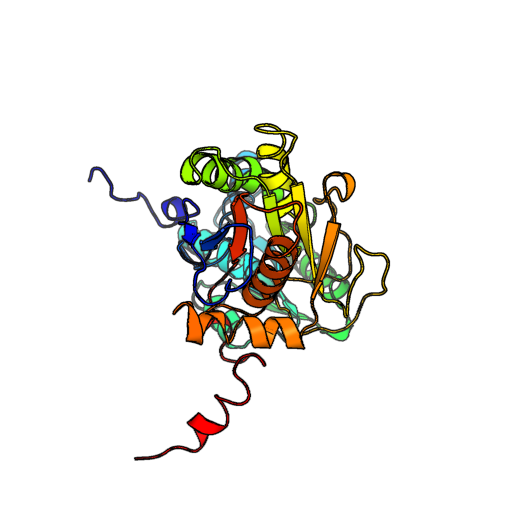6 32.44417 0.28940 1.000 26.41075 186 GLY A O 1
ATOM 1423 N N . GLY A 1 187 ? -0.03289 30.74735 1.78952 1.000 23.92830 187 GLY A N 1
ATOM 1424 C CA . GLY A 1 187 ? 1.10640 31.33842 2.48037 1.000 24.29438 187 GLY A CA 1
ATOM 1425 C C . GLY A 1 187 ? 2.33230 31.50617 1.59482 1.000 23.86993 187 GLY A C 1
ATOM 1426 O O . GLY A 1 187 ? 3.04878 32.51633 1.68737 1.000 25.10679 187 GLY A O 1
ATOM 1427 N N . THR A 1 188 ? 2.61173 30.51847 0.73954 1.000 23.85235 188 THR A N 1
ATOM 1428 C CA . THR A 1 188 ? 3.82155 30.60287 -0.07732 1.000 23.06339 188 THR A CA 1
ATOM 1429 C C . THR A 1 188 ? 3.77239 31.81503 -1.00228 1.000 24.63696 188 THR A C 1
ATOM 1430 O O . THR A 1 188 ? 4.68583 32.65105 -1.00712 1.000 23.01040 188 THR A O 1
ATOM 1434 N N . ILE A 1 189 ? 2.72373 31.92005 -1.82438 1.000 25.08874 189 ILE A N 1
ATOM 1435 C CA . ILE A 1 189 ? 2.71781 33.02437 -2.78235 1.000 24.23913 189 ILE A CA 1
ATOM 1436 C C . ILE A 1 189 ? 2.51824 34.35758 -2.06864 1.000 24.75937 189 ILE A C 1
ATOM 1437 O O . ILE A 1 189 ? 3.03793 35.39125 -2.52193 1.000 25.27767 189 ILE A O 1
ATOM 1442 N N . ALA A 1 190 ? 1.80992 34.36595 -0.92453 1.000 25.43983 190 ALA A N 1
ATOM 1443 C CA . ALA A 1 190 ? 1.58756 35.62575 -0.21443 1.000 25.48116 190 ALA A CA 1
ATOM 1444 C C . ALA A 1 190 ? 2.89102 36.16480 0.35743 1.000 27.39969 190 ALA A C 1
ATOM 1445 O O . ALA A 1 190 ? 3.20489 37.35869 0.21899 1.000 28.72656 190 ALA A O 1
ATOM 1447 N N . GLY A 1 191 ? 3.65892 35.30002 1.01406 1.000 24.37323 191 GLY A N 1
ATOM 1448 C CA . GLY A 1 191 ? 4.85578 35.74461 1.70636 1.000 23.33539 191 GLY A CA 1
ATOM 1449 C C . GLY A 1 191 ? 6.02516 35.90400 0.75502 1.000 25.20636 191 GLY A C 1
ATOM 1450 O O . GLY A 1 191 ? 6.69022 36.95301 0.75458 1.000 25.23246 191 GLY A O 1
ATOM 1451 N N . ALA A 1 192 ? 6.31151 34.86709 -0.04961 1.000 24.37893 192 ALA A N 1
ATOM 1452 C CA . ALA A 1 192 ? 7.40819 34.99400 -1.00335 1.000 24.51191 192 ALA A CA 1
ATOM 1453 C C . ALA A 1 192 ? 7.10164 36.07859 -2.03210 1.000 25.14580 192 ALA A C 1
ATOM 1454 O O . ALA A 1 192 ? 7.99717 36.83023 -2.43547 1.000 26.06144 192 ALA A O 1
ATOM 1456 N N . GLY A 1 193 ? 5.84530 36.16021 -2.48134 1.000 25.90905 193 GLY A N 1
ATOM 1457 C CA . GLY A 1 193 ? 5.48079 37.17480 -3.46446 1.000 26.28861 193 GLY A CA 1
ATOM 1458 C C . GLY A 1 193 ? 5.59467 38.58887 -2.91972 1.000 27.99485 193 GLY A C 1
ATOM 1459 O O . GLY A 1 193 ? 6.05811 39.49608 -3.61993 1.000 29.89799 193 GLY A O 1
ATOM 1460 N N . LYS A 1 194 ? 5.17017 38.79915 -1.66931 1.000 27.83414 194 LYS A N 1
ATOM 1461 C CA . LYS A 1 194 ? 5.33706 40.11372 -1.03854 1.000 27.09269 194 LYS A CA 1
ATOM 1462 C C . LYS A 1 194 ? 6.80308 40.52643 -1.01170 1.000 28.18026 194 LYS A C 1
ATOM 1463 O O . LYS A 1 194 ? 7.14581 41.67204 -1.34019 1.000 30.79762 194 LYS A O 1
ATOM 1469 N N . PHE A 1 195 ? 7.68618 39.61220 -0.60423 1.000 28.59952 195 PHE A N 1
ATOM 1470 C CA . PHE A 1 195 ? 9.11292 39.92719 -0.60258 1.000 26.40245 195 PHE A CA 1
ATOM 1471 C C . PHE A 1 195 ? 9.61700 40.25692 -2.00716 1.000 27.16269 195 PHE A C 1
ATOM 1472 O O . PHE A 1 195 ? 10.31285 41.26203 -2.21394 1.000 28.91009 195 PHE A O 1
ATOM 1480 N N . LEU A 1 196 ? 9.30507 39.40194 -2.98442 1.000 28.46019 196 LEU A N 1
ATOM 1481 C CA . LEU A 1 196 ? 9.83422 39.61526 -4.33146 1.000 26.46978 196 LEU A CA 1
ATOM 1482 C C . LEU A 1 196 ? 9.35511 40.93621 -4.92182 1.000 27.76605 196 LEU A C 1
ATOM 1483 O O . LEU A 1 196 ? 10.12958 41.64648 -5.57582 1.000 28.22431 196 LEU A O 1
ATOM 1488 N N . LYS A 1 197 ? 8.08559 41.28939 -4.71277 1.000 29.39761 197 LYS A N 1
ATOM 1489 C CA A LYS A 1 197 ? 7.58028 42.55815 -5.23609 0.350 31.93708 197 LYS A CA 1
ATOM 1490 C CA B LYS A 1 197 ? 7.62224 42.55190 -5.27904 0.650 31.04438 197 LYS A CA 1
ATOM 1491 C C . LYS A 1 197 ? 8.26325 43.75128 -4.58042 1.000 34.09726 197 LYS A C 1
ATOM 1492 O O . LYS A 1 197 ? 8.42836 44.80556 -5.21172 1.000 34.18683 197 LYS A O 1
ATOM 1503 N N . GLU A 1 198 ? 8.65674 43.61769 -3.30337 1.000 32.44291 198 GLU A N 1
ATOM 1504 C CA . GLU A 1 198 ? 9.44840 44.68438 -2.68951 1.000 31.54424 198 GLU A CA 1
ATOM 1505 C C . GLU A 1 198 ? 10.80016 44.81121 -3.37941 1.000 31.11551 198 GLU A C 1
ATOM 1506 O O . GLU A 1 198 ? 11.29628 45.92173 -3.59182 1.000 32.46137 198 GLU A O 1
ATOM 1512 N N . LYS A 1 199 ? 11.41505 43.69005 -3.74923 1.000 32.32222 199 LYS A N 1
ATOM 1513 C CA . LYS A 1 199 ? 12.70702 43.79391 -4.42179 1.000 30.42184 199 LYS A CA 1
ATOM 1514 C C . LYS A 1 199 ? 12.55399 44.37474 -5.82305 1.000 32.28282 199 LYS A C 1
ATOM 1515 O O . LYS A 1 199 ? 13.34983 45.22589 -6.24279 1.000 34.20791 199 LYS A O 1
ATOM 1521 N N . ASN A 1 200 ? 11.54518 43.92327 -6.56113 1.000 32.22626 200 ASN A N 1
ATOM 1522 C CA . ASN A 1 200 ? 11.32804 44.35364 -7.93781 1.000 33.51651 200 ASN A CA 1
ATOM 1523 C C . ASN A 1 200 ? 9.82530 44.39380 -8.16917 1.000 32.89129 200 ASN A C 1
ATOM 1524 O O . ASN A 1 200 ? 9.19157 43.34051 -8.29528 1.000 32.80477 200 ASN A O 1
ATOM 1529 N N . PRO A 1 201 ? 9.20660 45.57530 -8.21676 1.000 34.12606 201 PRO A N 1
ATOM 1530 C CA . PRO A 1 201 ? 7.74325 45.61525 -8.32138 1.000 37.30305 201 PRO A CA 1
ATOM 1531 C C . PRO A 1 201 ? 7.22537 45.18259 -9.68055 1.000 38.10787 201 PRO A C 1
ATOM 1532 O O . PRO A 1 201 ? 6.00599 45.04526 -9.83783 1.000 39.14222 201 PRO A O 1
ATOM 1536 N N . ASP A 1 202 ? 8.10037 44.96711 -10.66342 1.000 36.14013 202 ASP A N 1
ATOM 1537 C CA . ASP A 1 202 ? 7.66339 44.43190 -11.94878 1.000 38.65693 202 ASP A CA 1
ATOM 1538 C C . ASP A 1 202 ? 7.43088 42.92498 -11.91623 1.000 35.81939 202 ASP A C 1
ATOM 1539 O O . ASP A 1 202 ? 6.86056 42.37925 -12.87400 1.000 37.25888 202 ASP A O 1
ATOM 1544 N N . ILE A 1 203 ? 7.87405 42.23457 -10.86047 1.000 33.87932 203 ILE A N 1
ATOM 1545 C CA . ILE A 1 203 ? 7.66365 40.79305 -10.77761 1.000 29.47594 203 ILE A CA 1
ATOM 1546 C C . ILE A 1 203 ? 6.17571 40.49183 -10.70807 1.000 31.54092 203 ILE A C 1
ATOM 1547 O O . ILE A 1 203 ? 5.42436 41.13261 -9.96334 1.000 33.78010 203 ILE A O 1
ATOM 1552 N N . LYS A 1 204 ? 5.74137 39.50408 -11.48618 1.000 29.76088 204 LYS A N 1
ATOM 1553 C CA . LYS A 1 204 ? 4.33674 39.13057 -11.57397 1.000 28.03205 204 LYS A CA 1
ATOM 1554 C C . LYS A 1 204 ? 4.10621 37.81323 -10.84477 1.000 27.01367 204 LYS A C 1
ATOM 1555 O O . LYS A 1 204 ? 4.91121 36.88202 -10.96210 1.000 27.35133 204 LYS A O 1
ATOM 1561 N N . LEU A 1 205 ? 3.01435 37.74382 -10.08124 1.000 28.41144 205 LEU A N 1
ATOM 1562 C CA . LEU A 1 205 ? 2.68635 36.57463 -9.26789 1.000 26.79996 205 LEU A CA 1
ATOM 1563 C C . LEU A 1 205 ? 1.50069 35.83551 -9.87978 1.000 28.84963 205 LEU A C 1
ATOM 1564 O O . LEU A 1 205 ? 0.42407 36.41888 -10.06183 1.000 29.31903 205 LEU A O 1
ATOM 1569 N N . TYR A 1 206 ? 1.68905 34.55093 -10.17645 1.000 26.29301 206 TYR A N 1
ATOM 1570 C CA . TYR A 1 206 ? 0.64571 33.71746 -10.76814 1.000 25.64783 206 TYR A CA 1
ATOM 1571 C C . TYR A 1 206 ? 0.25216 32.62132 -9.78702 1.000 25.84245 206 TYR A C 1
ATOM 1572 O O . TYR A 1 206 ? 1.04207 31.70739 -9.53173 1.000 25.95390 206 TYR A O 1
ATOM 1581 N N . GLY A 1 207 ? -0.98314 32.68381 -9.26355 1.000 23.51695 207 GLY A N 1
ATOM 1582 C CA . GLY A 1 207 ? -1.50842 31.56509 -8.49898 1.000 24.38741 207 GLY A CA 1
ATOM 1583 C C . GLY A 1 207 ? -1.96384 30.43640 -9.40674 1.000 25.45520 207 GLY A C 1
ATOM 1584 O O . GLY A 1 207 ? -2.14745 30.62250 -10.60993 1.000 26.14566 207 GLY A O 1
ATOM 1585 N N . VAL A 1 208 ? -2.12805 29.24159 -8.82718 1.000 23.71552 208 VAL A N 1
ATOM 1586 C CA . VAL A 1 208 ? -2.67569 28.08736 -9.54168 1.000 23.56451 208 VAL A CA 1
ATOM 1587 C C . VAL A 1 208 ? -3.74889 27.45558 -8.66751 1.000 24.70687 208 VAL A C 1
ATOM 1588 O O . VAL A 1 208 ? -3.54214 27.27194 -7.45764 1.000 26.31502 208 VAL A O 1
ATOM 1592 N N . GLU A 1 209 ? -4.88124 27.10386 -9.27218 1.000 25.26847 209 GLU A N 1
ATOM 1593 C CA . GLU A 1 209 ? -5.96223 26.44543 -8.55360 1.000 26.42638 209 GLU A CA 1
ATOM 1594 C C . GLU A 1 209 ? -6.61261 25.42233 -9.47092 1.000 26.66835 209 GLU A C 1
ATOM 1595 O O . GLU A 1 209 ? -6.43506 25.47797 -10.69424 1.000 27.28322 209 GLU A O 1
ATOM 1601 N N . PRO A 1 210 ? -7.35387 24.45625 -8.91526 1.000 27.10977 210 PRO A N 1
ATOM 1602 C CA . PRO A 1 210 ? -8.00790 23.46055 -9.78221 1.000 26.99583 210 PRO A CA 1
ATOM 1603 C C . PRO A 1 210 ? -9.15989 24.09058 -10.54094 1.000 29.80031 210 PRO A C 1
ATOM 1604 O O . PRO A 1 210 ? -9.92918 24.87620 -9.98629 1.000 34.10411 210 PRO A O 1
ATOM 1608 N N . SER A 1 211 ? -9.29930 23.71583 -11.81538 1.000 29.48740 211 SER A N 1
ATOM 1609 C CA . SER A 1 211 ? -10.44153 24.20949 -12.57763 1.000 30.97927 211 SER A CA 1
ATOM 1610 C C . SER A 1 211 ? -11.76666 23.66531 -12.04872 1.000 32.72201 211 SER A C 1
ATOM 1611 O O . SER A 1 211 ? -12.81852 24.27392 -12.29915 1.000 35.74376 211 SER A O 1
ATOM 1614 N N . GLU A 1 212 ? -11.74651 22.55791 -11.29506 1.000 32.65772 212 GLU A N 1
ATOM 1615 C CA . GLU A 1 212 ? -12.97474 22.01517 -10.71335 1.000 34.28612 212 GLU A CA 1
ATOM 1616 C C . GLU A 1 212 ? -13.36521 22.67673 -9.39701 1.000 36.21331 212 GLU A C 1
ATOM 1617 O O . GLU A 1 212 ? -14.45086 22.38215 -8.87079 1.000 38.01145 212 GLU A O 1
ATOM 1623 N N . SER A 1 213 ? -12.51167 23.53060 -8.83821 1.000 35.86382 213 SER A N 1
ATOM 1624 C CA . SER A 1 213 ? -12.79680 24.20644 -7.57269 1.000 35.71671 213 SER A CA 1
ATOM 1625 C C . SER A 1 213 ? -12.16325 25.59601 -7.62029 1.000 36.53290 213 SER A C 1
ATOM 1626 O O . SER A 1 213 ? -11.32339 25.97023 -6.78989 1.000 35.52914 213 SER A O 1
ATOM 1629 N N . ALA A 1 214 ? -12.58917 26.38428 -8.61025 1.000 36.96464 214 ALA A N 1
ATOM 1630 C CA . ALA A 1 214 ? -11.92066 27.63567 -8.96517 1.000 36.78827 214 ALA A CA 1
ATOM 1631 C C . ALA A 1 214 ? -12.47978 28.81517 -8.15999 1.000 35.79060 214 ALA A C 1
ATOM 1632 O O . ALA A 1 214 ? -12.95181 29.80940 -8.70668 1.000 35.83703 214 ALA A O 1
ATOM 1634 N N . VAL A 1 215 ? -12.38590 28.69472 -6.82780 1.000 34.83114 215 VAL A N 1
ATOM 1635 C CA . VAL A 1 215 ? -12.99194 29.67161 -5.92429 1.000 38.09349 215 VAL A CA 1
ATOM 1636 C C . VAL A 1 215 ? -12.31775 31.04046 -6.02825 1.000 38.90555 215 VAL A C 1
ATOM 1637 O O . VAL A 1 215 ? -12.98390 32.07948 -5.90253 1.000 40.19323 215 VAL A O 1
ATOM 1641 N N . LEU A 1 216 ? -11.00223 31.07952 -6.25424 1.000 38.08881 216 LEU A N 1
ATOM 1642 C CA . LEU A 1 216 ? -10.33761 32.37211 -6.38990 1.000 37.95914 216 LEU A CA 1
ATOM 1643 C C . LEU A 1 216 ? -10.79687 33.10802 -7.64193 1.000 41.66778 216 LEU A C 1
ATOM 1644 O O . LEU A 1 216 ? -10.78009 34.34502 -7.67373 1.000 44.32084 216 LEU A O 1
ATOM 1649 N N . ASN A 1 217 ? -11.20906 32.37949 -8.67761 1.000 41.04157 217 ASN A N 1
ATOM 1650 C CA . ASN A 1 217 ? -11.74480 33.00057 -9.87853 1.000 40.92536 217 ASN A CA 1
ATOM 1651 C C . ASN A 1 217 ? -13.25713 33.15778 -9.83332 1.000 44.84290 217 ASN A C 1
ATOM 1652 O O . ASN A 1 217 ? -13.86571 33.48409 -10.86290 1.000 46.53016 217 ASN A O 1
ATOM 1657 N N . GLY A 1 218 ? -13.87842 32.93562 -8.67282 1.000 44.89835 218 GLY A N 1
ATOM 1658 C CA . GLY A 1 218 ? -15.30751 33.11973 -8.53593 1.000 46.95628 218 GLY A CA 1
ATOM 1659 C C . GLY A 1 218 ? -16.15513 31.88790 -8.77588 1.000 48.83810 218 GLY A C 1
ATOM 1660 O O . GLY A 1 218 ? -17.39022 31.99372 -8.75616 1.000 50.54705 218 GLY A O 1
ATOM 1661 N N . GLY A 1 219 ? -15.54608 30.72749 -9.00232 1.000 49.04400 219 GLY A N 1
ATOM 1662 C CA . GLY A 1 219 ? -16.31145 29.50804 -9.13982 1.000 50.07206 219 GLY A CA 1
ATOM 1663 C C . GLY A 1 219 ? -16.74037 28.93070 -7.79904 1.000 52.71564 219 GLY A C 1
ATOM 1664 O O . GLY A 1 219 ? -16.32143 29.36903 -6.72680 1.000 53.84342 219 GLY A O 1
ATOM 1665 N N . LYS A 1 220 ? -17.60561 27.92277 -7.87369 1.000 53.00947 220 LYS A N 1
ATOM 1666 C CA . LYS A 1 220 ? -18.04771 27.21350 -6.68460 1.000 55.19459 220 LYS A CA 1
ATOM 1667 C C . LYS A 1 220 ? -17.04031 26.12659 -6.31593 1.000 53.31270 220 LYS A C 1
ATOM 1668 O O . LYS A 1 220 ? -16.30350 25.64079 -7.17905 1.000 52.77990 220 LYS A O 1
ATOM 1674 N N . PRO A 1 221 ? -16.98100 25.73099 -5.04159 1.000 51.51104 221 PRO A N 1
ATOM 1675 C CA . PRO A 1 221 ? -16.10929 24.60933 -4.66704 1.000 52.51719 221 PRO A CA 1
ATOM 1676 C C . PRO A 1 221 ? -16.59214 23.31427 -5.30441 1.000 52.03904 221 PRO A C 1
ATOM 1677 O O . PRO A 1 221 ? -17.78166 23.13902 -5.58487 1.000 50.28895 221 PRO A O 1
ATOM 1681 N N . GLY A 1 222 ? -15.64778 22.40699 -5.54403 1.000 51.91419 222 GLY A N 1
ATOM 1682 C CA . GLY A 1 222 ? -15.96721 21.11115 -6.11207 1.000 53.17747 222 GLY A CA 1
ATOM 1683 C C . GLY A 1 222 ? -14.84832 20.12779 -5.86472 1.000 54.81674 222 GLY A C 1
ATOM 1684 O O . GLY A 1 222 ? -13.72587 20.50857 -5.51213 1.000 51.17418 222 GLY A O 1
ATOM 1685 N N . LYS A 1 223 ? -15.16680 18.84725 -6.05552 1.000 56.80054 223 LYS A N 1
ATOM 1686 C CA . LYS A 1 223 ? -14.19160 17.78945 -5.81574 1.000 56.90762 223 LYS A CA 1
ATOM 1687 C C . LYS A 1 223 ? -13.12396 17.78076 -6.90154 1.000 47.72733 223 LYS A C 1
ATOM 1688 O O . LYS A 1 223 ? -13.41498 17.97969 -8.08408 1.000 48.32225 223 LYS A O 1
ATOM 1694 N N . HIS A 1 224 ? -11.87777 17.54875 -6.49116 1.000 38.60246 224 HIS A N 1
ATOM 1695 C CA . HIS A 1 224 ? -10.75117 17.50106 -7.41262 1.000 36.95356 224 HIS A CA 1
ATOM 1696 C C . HIS A 1 224 ? -9.68984 16.58461 -6.81711 1.000 36.27816 224 HIS A C 1
ATOM 1697 O O . HIS A 1 224 ? -9.79764 16.13701 -5.66948 1.000 37.39218 224 HIS A O 1
ATOM 1704 N N . LEU A 1 225 ? -8.64680 16.32230 -7.60445 1.000 32.45393 225 LEU A N 1
ATOM 1705 C CA . LEU A 1 225 ? -7.59425 15.38971 -7.22085 1.000 33.54755 225 LEU A CA 1
ATOM 1706 C C . LEU A 1 225 ? -6.25282 16.05744 -6.93676 1.000 33.04242 225 LEU A C 1
ATOM 1707 O O . LEU A 1 225 ? -5.27354 15.35144 -6.67948 1.000 34.30545 225 LEU A O 1
ATOM 1712 N N . ILE A 1 226 ? -6.16198 17.38296 -6.98955 1.000 32.89415 226 ILE A N 1
ATOM 1713 C CA . ILE A 1 226 ? -4.85573 18.05922 -6.88105 1.000 32.39866 226 ILE A CA 1
ATOM 1714 C C . ILE A 1 226 ? -4.59452 18.25506 -5.39277 1.000 34.17309 226 ILE A C 1
ATOM 1715 O O . ILE A 1 226 ? -4.85082 19.31210 -4.80651 1.000 32.99330 226 ILE A O 1
ATOM 1720 N N . GLN A 1 227 ? -4.04339 17.20976 -4.77050 1.000 35.89988 227 GLN A N 1
ATOM 1721 C CA . GLN A 1 227 ? -3.76049 17.23137 -3.34019 1.000 34.79549 227 GLN A CA 1
ATOM 1722 C C . GLN A 1 227 ? -2.84023 18.39100 -2.98332 1.000 33.82843 227 GLN A C 1
ATOM 1723 O O . GLN A 1 227 ? -1.77185 18.56405 -3.58522 1.000 33.88383 227 GLN A O 1
ATOM 1729 N N . GLY A 1 228 ? -3.25127 19.17567 -1.98163 1.000 32.53520 228 GLY A N 1
ATOM 1730 C CA . GLY A 1 228 ? -2.52618 20.34997 -1.56062 1.000 30.43559 228 GLY A CA 1
ATOM 1731 C C . GLY A 1 228 ? -3.09953 21.66368 -2.05615 1.000 30.42657 228 GLY A C 1
ATOM 1732 O O . GLY A 1 228 ? -2.83221 22.70622 -1.44438 1.000 29.85146 228 GLY A O 1
ATOM 1733 N N . LEU A 1 229 ? -3.86638 21.64634 -3.14906 1.000 31.08492 229 LEU A N 1
ATOM 1734 C CA . LEU A 1 229 ? -4.51844 22.83209 -3.69213 1.000 29.68582 229 LEU A CA 1
ATOM 1735 C C . LEU A 1 229 ? -6.02293 22.76531 -3.42786 1.000 31.91539 229 LEU A C 1
ATOM 1736 O O . LEU A 1 229 ? -6.54643 21.77767 -2.89343 1.000 33.49179 229 LEU A O 1
ATOM 1741 N N . GLY A 1 230 ? -6.72092 23.84313 -3.78795 1.000 34.16399 230 GLY A N 1
ATOM 1742 C CA . GLY A 1 230 ? -8.17608 23.83631 -3.81570 1.000 36.44536 230 GLY A CA 1
ATOM 1743 C C . GLY A 1 230 ? -8.85844 23.56485 -2.48534 1.000 38.72222 230 GLY A C 1
ATOM 1744 O O . GLY A 1 230 ? -9.62562 22.60335 -2.35791 1.000 40.50437 230 GLY A O 1
ATOM 1745 N N . ALA A 1 231 ? -8.60536 24.41267 -1.48544 1.000 36.61099 231 ALA A N 1
ATOM 1746 C CA . ALA A 1 231 ? -9.26510 24.24924 -0.19107 1.000 35.15192 231 ALA A CA 1
ATOM 1747 C C . ALA A 1 231 ? -10.74630 24.62377 -0.22068 1.000 35.67363 231 ALA A C 1
ATOM 1748 O O . ALA A 1 231 ? -11.45172 24.36648 0.76393 1.000 39.53658 231 ALA A O 1
ATOM 1750 N N . GLY A 1 232 ? -11.23591 25.22187 -1.30649 1.000 35.28590 232 GLY A N 1
ATOM 1751 C CA . GLY A 1 232 ? -12.63332 25.61313 -1.37726 1.000 33.71657 232 GLY A CA 1
ATOM 1752 C C . GLY A 1 232 ? -12.97732 26.89634 -0.65424 1.000 36.32835 232 GLY A C 1
ATOM 1753 O O . GLY A 1 232 ? -14.16358 27.24689 -0.56467 1.000 38.46778 232 GLY A O 1
ATOM 1754 N N . ILE A 1 233 ? -11.97876 27.59832 -0.12021 1.000 35.14445 233 ILE A N 1
ATOM 1755 C CA . ILE A 1 233 ? -12.15215 28.85320 0.60073 1.000 37.43411 233 ILE A CA 1
ATOM 1756 C C . ILE A 1 233 ? -11.04551 29.79164 0.13811 1.000 39.05892 233 ILE A C 1
ATOM 1757 O O . ILE A 1 233 ? -10.06141 29.36853 -0.47461 1.000 39.54782 233 ILE A O 1
ATOM 1762 N N . ILE A 1 234 ? -11.20029 31.07445 0.45254 1.000 39.07579 234 ILE A N 1
ATOM 1763 C CA . ILE A 1 234 ? -10.12494 32.04933 0.28581 1.000 39.29962 234 ILE A CA 1
ATOM 1764 C C . ILE A 1 234 ? -9.46242 32.23636 1.64909 1.000 37.60982 234 ILE A C 1
ATOM 1765 O O . ILE A 1 234 ? -10.07883 32.83464 2.54728 1.000 37.73447 234 ILE A O 1
ATOM 1770 N N . PRO A 1 235 ? -8.24594 31.73475 1.85986 1.000 34.32750 235 PRO A N 1
ATOM 1771 C CA . PRO A 1 235 ? -7.65340 31.79008 3.20502 1.000 34.38952 235 PRO A CA 1
ATOM 1772 C C . PRO A 1 235 ? -7.34605 33.21233 3.63907 1.000 36.33679 235 PRO A C 1
ATOM 1773 O O . PRO A 1 235 ? -7.01590 34.07962 2.82706 1.000 39.04485 235 PRO A O 1
ATOM 1777 N N . ALA A 1 236 ? -7.45106 33.43673 4.95469 1.000 35.93002 236 ALA A N 1
ATOM 1778 C CA . ALA A 1 236 ? -7.21883 34.76582 5.50981 1.000 34.97650 236 ALA A CA 1
ATOM 1779 C C . ALA A 1 236 ? -5.79621 35.25973 5.26229 1.000 37.82625 236 ALA A C 1
ATOM 1780 O O . ALA A 1 236 ? -5.57011 36.47480 5.17291 1.000 38.56351 236 ALA A O 1
ATOM 1782 N N . VAL A 1 237 ? -4.82013 34.35095 5.15801 1.000 35.05927 237 VAL A N 1
ATOM 1783 C CA . VAL A 1 237 ? -3.43426 34.79733 5.00010 1.000 34.53181 237 VAL A CA 1
ATOM 1784 C C . VAL A 1 237 ? -3.11347 35.23760 3.58025 1.000 37.17292 237 VAL A C 1
ATOM 1785 O O . VAL A 1 237 ? -2.00030 35.71786 3.33157 1.000 38.86563 237 VAL A O 1
ATOM 1789 N N . LEU A 1 238 ? -4.04448 35.09606 2.63957 1.000 35.93185 238 LEU A N 1
ATOM 1790 C CA . LEU A 1 238 ? -3.80864 35.44420 1.24278 1.000 35.07639 238 LEU A CA 1
ATOM 1791 C C . LEU A 1 238 ? -4.53596 36.73167 0.88450 1.000 41.92237 238 LEU A C 1
ATOM 1792 O O . LEU A 1 238 ? -5.74564 36.83901 1.10390 1.000 44.97240 238 LEU A O 1
ATOM 1797 N N . ASP A 1 239 ? -3.80923 37.69412 0.31045 1.000 43.67047 239 ASP A N 1
ATOM 1798 C CA . ASP A 1 239 ? -4.40736 38.90308 -0.25550 1.000 45.09638 239 ASP A CA 1
ATOM 1799 C C . ASP A 1 239 ? -4.41658 38.73571 -1.76917 1.000 40.97703 239 ASP A C 1
ATOM 1800 O O . ASP A 1 239 ? -3.38153 38.88422 -2.42722 1.000 37.69634 239 ASP A O 1
ATOM 1805 N N . VAL A 1 240 ? -5.59488 38.45077 -2.32811 1.000 37.01749 240 VAL A N 1
ATOM 1806 C CA . VAL A 1 240 ? -5.66818 38.16602 -3.75937 1.000 38.57842 240 VAL A CA 1
ATOM 1807 C C . VAL A 1 240 ? -5.27084 39.36838 -4.61001 1.000 39.15627 240 VAL A C 1
ATOM 1808 O O . VAL A 1 240 ? -5.01034 39.21853 -5.80908 1.000 37.66695 240 VAL A O 1
ATOM 1812 N N . ASN A 1 241 ? -5.20577 40.56361 -4.01997 1.000 42.35225 241 ASN A N 1
ATOM 1813 C CA . ASN A 1 241 ? -4.96266 41.76439 -4.81709 1.000 45.48277 241 ASN A CA 1
ATOM 1814 C C . ASN A 1 241 ? -3.54348 41.84533 -5.35101 1.000 43.02851 241 ASN A C 1
ATOM 1815 O O . ASN A 1 241 ? -3.29528 42.61332 -6.28400 1.000 45.01716 241 ASN A O 1
ATOM 1820 N N . ILE A 1 242 ? -2.59830 41.09463 -4.77825 1.000 40.00666 242 ILE A N 1
ATOM 1821 C CA . ILE A 1 242 ? -1.22202 41.17436 -5.25480 1.000 38.68117 242 ILE A CA 1
ATOM 1822 C C . ILE A 1 242 ? -0.96981 40.25970 -6.43822 1.000 37.10354 242 ILE A C 1
ATOM 1823 O O . ILE A 1 242 ? 0.13051 40.29300 -7.00816 1.000 35.23903 242 ILE A O 1
ATOM 1828 N N . LEU A 1 243 ? -1.95405 39.45260 -6.83219 1.000 34.75769 243 LEU A N 1
ATOM 1829 C CA . LEU A 1 243 ? -1.76874 38.45532 -7.87522 1.000 32.99841 243 LEU A CA 1
ATOM 1830 C C . LEU A 1 243 ? -2.04142 39.04009 -9.25770 1.000 34.55229 243 LEU A C 1
ATOM 1831 O O . LEU A 1 243 ? -2.97500 39.82982 -9.44763 1.000 35.81011 243 LEU A O 1
ATOM 1836 N N . GLU A 1 244 ? -1.20414 38.65575 -10.22374 1.000 30.63599 244 GLU A N 1
ATOM 1837 C CA . GLU A 1 244 ? -1.46786 39.02037 -11.61344 1.000 33.97103 244 GLU A CA 1
ATOM 1838 C C . GLU A 1 244 ? -2.66206 38.24475 -12.15529 1.000 32.84688 244 GLU A C 1
ATOM 1839 O O . GLU A 1 244 ? -3.47782 38.78777 -12.91270 1.000 33.90376 244 GLU A O 1
ATOM 1845 N N . GLU A 1 245 ? -2.81110 36.99024 -11.72457 1.000 30.94856 245 GLU A N 1
ATOM 1846 C CA . GLU A 1 245 ? -3.70209 36.03490 -12.35976 1.000 29.47975 245 GLU A CA 1
ATOM 1847 C C . GLU A 1 245 ? -3.70026 34.76144 -11.53021 1.000 30.07904 245 GLU A C 1
ATOM 1848 O O . GLU A 1 245 ? -2.68648 34.46177 -10.89179 1.000 29.68747 245 GLU A O 1
ATOM 1854 N N . VAL A 1 246 ? -4.80942 34.02333 -11.49744 1.000 28.59955 246 VAL A N 1
ATOM 1855 C CA . VAL A 1 246 ? -4.82797 32.66448 -10.95540 1.000 29.76524 246 VAL A CA 1
ATOM 1856 C C . VAL A 1 246 ? -5.14207 31.71510 -12.10963 1.000 29.77107 246 VAL A C 1
ATOM 1857 O O . VAL A 1 246 ? -6.26253 31.70930 -12.64121 1.000 34.46601 246 VAL A O 1
ATOM 1861 N N . VAL A 1 247 ? -4.14540 30.91110 -12.49625 1.000 27.06221 247 VAL A N 1
ATOM 1862 C CA . VAL A 1 247 ? -4.26046 29.97671 -13.61310 1.000 27.61329 247 VAL A CA 1
ATOM 1863 C C . VAL A 1 247 ? -5.03450 28.74961 -13.15301 1.000 27.19187 247 VAL A C 1
ATOM 1864 O O . VAL A 1 247 ? -4.72999 28.17451 -12.10131 1.000 29.25981 247 VAL A O 1
ATOM 1868 N N . GLN A 1 248 ? -6.02425 28.33213 -13.94001 1.000 26.42776 248 GLN A N 1
ATOM 1869 C CA . GLN A 1 248 ? -6.82651 27.15125 -13.63441 1.000 26.93969 248 GLN A CA 1
ATOM 1870 C C . GLN A 1 248 ? -6.29076 25.93686 -14.37943 1.000 25.72459 248 GLN A C 1
ATOM 1871 O O . GLN A 1 248 ? -6.12020 25.98455 -15.60278 1.000 29.90315 248 GLN A O 1
ATOM 1877 N N . ILE A 1 249 ? -6.06550 24.83956 -13.64545 1.000 25.06134 249 ILE A N 1
ATOM 1878 C CA . ILE A 1 249 ? -5.51171 23.60354 -14.19472 1.000 25.48668 249 ILE A CA 1
ATOM 1879 C C . ILE A 1 249 ? -6.41583 22.44805 -13.77771 1.000 27.34096 249 ILE A C 1
ATOM 1880 O O . ILE A 1 249 ? -6.76595 22.32125 -12.59495 1.000 28.43074 249 ILE A O 1
ATOM 1885 N N . SER A 1 250 ? -6.79779 21.60920 -14.74361 1.000 27.98549 250 SER A N 1
ATOM 1886 C CA . SER A 1 250 ? -7.64209 20.46305 -14.42363 1.000 29.05741 250 SER A CA 1
ATOM 1887 C C . SER A 1 250 ? -6.84518 19.36095 -13.71812 1.000 29.93727 250 SER A C 1
ATOM 1888 O O . SER A 1 250 ? -5.62199 19.24934 -13.85883 1.000 30.20957 250 SER A O 1
ATOM 1891 N N . SER A 1 251 ? -7.56877 18.52966 -12.95018 1.000 29.48828 251 SER A N 1
ATOM 1892 C CA . SER A 1 251 ? -6.93416 17.37513 -12.31754 1.000 29.32035 251 SER A CA 1
ATOM 1893 C C . SER A 1 251 ? -6.23432 16.51225 -13.35714 1.000 31.64636 251 SER A C 1
ATOM 1894 O O . SER A 1 251 ? -5.11897 16.01975 -13.12658 1.000 31.72305 251 SER A O 1
ATOM 1897 N N . GLU A 1 252 ? -6.87773 16.32177 -14.51180 1.000 32.77005 252 GLU A N 1
ATOM 1898 C CA . GLU A 1 252 ? -6.29026 15.50889 -15.57039 1.000 37.51360 252 GLU A CA 1
ATOM 1899 C C . GLU A 1 252 ? -4.98825 16.11792 -16.07302 1.000 33.71559 252 GLU A C 1
ATOM 1900 O O . GLU A 1 252 ? -3.98315 15.41083 -16.23069 1.000 31.80403 252 GLU A O 1
ATOM 1906 N N . GLU A 1 253 ? -4.98923 17.43028 -16.35283 1.000 30.58116 253 GLU A N 1
ATOM 1907 C CA . GLU A 1 253 ? -3.77217 18.07200 -16.85182 1.000 31.45735 253 GLU A CA 1
ATOM 1908 C C . GLU A 1 253 ? -2.65773 18.03490 -15.81726 1.000 29.70817 253 GLU A C 1
ATOM 1909 O O . GLU A 1 253 ? -1.47598 17.88211 -16.16836 1.000 28.44687 253 GLU A O 1
ATOM 1915 N N . ALA A 1 254 ? -3.00932 18.20206 -14.53864 1.000 26.11296 254 ALA A N 1
ATOM 1916 C CA . ALA A 1 254 ? -1.99743 18.15014 -13.48863 1.000 26.28667 254 ALA A CA 1
ATOM 1917 C C . ALA A 1 254 ? -1.33735 16.77690 -13.45022 1.000 27.11945 254 ALA A C 1
ATOM 1918 O O . ALA A 1 254 ? -0.10741 16.66218 -13.35423 1.000 26.27993 254 ALA A O 1
ATOM 1920 N N . ILE A 1 255 ? -2.14526 15.71866 -13.53934 1.000 27.31381 255 ILE A N 1
ATOM 1921 C CA . ILE A 1 255 ? -1.60601 14.36139 -13.51915 1.000 29.33811 255 ILE A CA 1
ATOM 1922 C C . ILE A 1 255 ? -0.73700 14.09022 -14.74902 1.000 29.76701 255 ILE A C 1
ATOM 1923 O O . ILE A 1 255 ? 0.35121 13.50934 -14.64155 1.000 28.02917 255 ILE A O 1
ATOM 1928 N N . GLU A 1 256 ? -1.19025 14.49566 -15.93454 1.000 31.09311 256 GLU A N 1
ATOM 1929 C CA . GLU A 1 256 ? -0.37281 14.25765 -17.12532 1.000 30.67087 256 GLU A CA 1
ATOM 1930 C C . GLU A 1 256 ? 0.95296 15.01961 -17.06115 1.000 28.30617 256 GLU A C 1
ATOM 1931 O O . GLU A 1 256 ? 1.99992 14.50429 -17.48598 1.000 29.80084 256 GLU A O 1
ATOM 1937 N N . THR A 1 257 ? 0.93792 16.24283 -16.52658 1.000 25.58109 257 THR A N 1
ATOM 1938 C CA . THR A 1 257 ? 2.18395 17.00653 -16.45052 1.000 23.79282 257 THR A CA 1
ATOM 1939 C C . THR A 1 257 ? 3.12581 16.41840 -15.39578 1.000 23.22791 257 THR A C 1
ATOM 1940 O O . THR A 1 257 ? 4.34570 16.36005 -15.60941 1.000 24.39018 257 THR A O 1
ATOM 1944 N N . ALA A 1 258 ? 2.58315 15.94299 -14.26371 1.000 22.50038 258 ALA A N 1
ATOM 1945 C CA . ALA A 1 258 ? 3.42995 15.23986 -13.29440 1.000 21.75447 258 ALA A CA 1
ATOM 1946 C C . ALA A 1 258 ? 4.10365 14.01965 -13.92645 1.000 22.49930 258 ALA A C 1
ATOM 1947 O O . ALA A 1 258 ? 5.27462 13.73359 -13.64397 1.000 23.69489 258 ALA A O 1
ATOM 1949 N N . LYS A 1 259 ? 3.38431 13.28009 -14.77913 1.000 23.47056 259 LYS A N 1
ATOM 1950 C CA A LYS A 1 259 ? 3.99729 12.12687 -15.43360 0.460 22.67453 259 LYS A CA 1
ATOM 1951 C CA B LYS A 1 259 ? 3.99402 12.12677 -15.43969 0.540 22.39916 259 LYS A CA 1
ATOM 1952 C C . LYS A 1 259 ? 5.12389 12.56443 -16.35961 1.000 24.04535 259 LYS A C 1
ATOM 1953 O O . LYS A 1 259 ? 6.15609 11.88183 -16.46030 1.000 25.20088 259 LYS A O 1
ATOM 1964 N N . LEU A 1 260 ? 4.94886 13.71324 -17.03856 1.000 23.03450 260 LEU A N 1
ATOM 1965 C CA . LEU A 1 260 ? 5.99815 14.22186 -17.91336 1.000 24.10351 260 LEU A CA 1
ATOM 1966 C C . LEU A 1 260 ? 7.19226 14.73755 -17.12365 1.000 22.90841 260 LEU A C 1
ATOM 1967 O O . LEU A 1 260 ? 8.32811 14.67798 -17.60931 1.000 24.36144 260 LEU A O 1
ATOM 1972 N N . LEU A 1 261 ? 6.97113 15.27715 -15.92402 1.000 19.85726 261 LEU A N 1
ATOM 1973 C CA . LEU A 1 261 ? 8.12678 15.68103 -15.12440 1.000 20.26384 261 LEU A CA 1
ATOM 1974 C C . LEU A 1 261 ? 9.03068 14.48187 -14.85015 1.000 21.54078 261 LEU A C 1
ATOM 1975 O O . LEU A 1 261 ? 10.25923 14.59116 -14.91321 1.000 22.89030 261 LEU A O 1
ATOM 1980 N N . ALA A 1 262 ? 8.44561 13.32248 -14.54025 1.000 21.85828 262 ALA A N 1
ATOM 1981 C CA . ALA A 1 262 ? 9.29033 12.15891 -14.28829 1.000 21.82292 262 ALA A CA 1
ATOM 1982 C C . ALA A 1 262 ? 9.95021 11.67325 -15.56912 1.000 21.63519 262 ALA A C 1
ATOM 1983 O O . ALA A 1 262 ? 11.15548 11.41795 -15.59107 1.000 22.23909 262 ALA A O 1
ATOM 1985 N N . LEU A 1 263 ? 9.18457 11.56898 -16.66049 1.000 21.95851 263 LEU A N 1
ATOM 1986 C CA . LEU A 1 263 ? 9.70450 10.94399 -17.87450 1.000 20.90183 263 LEU A CA 1
ATOM 1987 C C . LEU A 1 263 ? 10.66351 11.83818 -18.64747 1.000 23.97084 263 LEU A C 1
ATOM 1988 O O . LEU A 1 263 ? 11.56972 11.32449 -19.32927 1.000 24.70317 263 LEU A O 1
ATOM 1993 N N . LYS A 1 264 ? 10.46935 13.15635 -18.59937 1.000 21.63675 264 LYS A N 1
ATOM 1994 C CA . LYS A 1 264 ? 11.30567 14.06988 -19.37966 1.000 21.21611 264 LYS A CA 1
ATOM 1995 C C . LYS A 1 264 ? 12.37862 14.75717 -18.55734 1.000 21.79803 264 LYS A C 1
ATOM 1996 O O . LYS A 1 264 ? 13.44643 15.05818 -19.09857 1.000 24.79552 264 LYS A O 1
ATOM 2002 N N . GLU A 1 265 ? 12.12073 15.02800 -17.26550 1.000 21.87725 265 GLU A N 1
ATOM 2003 C CA . GLU A 1 265 ? 13.07777 15.74391 -16.42984 1.000 20.51766 265 GLU A CA 1
ATOM 2004 C C . GLU A 1 265 ? 13.76599 14.85501 -15.40336 1.000 20.65439 265 GLU A C 1
ATOM 2005 O O . GLU A 1 265 ? 14.69003 15.32361 -14.73277 1.000 22.93466 265 GLU A O 1
ATOM 2011 N N . GLY A 1 266 ? 13.33357 13.60560 -15.24206 1.000 19.90528 266 GLY A N 1
ATOM 2012 C CA . GLY A 1 266 ? 13.85566 12.78455 -14.15264 1.000 21.66117 266 GLY A CA 1
ATOM 2013 C C . GLY A 1 266 ? 13.43247 13.24444 -12.76883 1.000 22.77970 266 GLY A C 1
ATOM 2014 O O . GLY A 1 266 ? 14.12996 12.94891 -11.77772 1.000 21.71718 266 GLY A O 1
ATOM 2015 N N . LEU A 1 267 ? 12.30038 13.95335 -12.66485 1.000 21.64687 267 LEU A N 1
ATOM 2016 C CA . LEU A 1 267 ? 11.81020 14.50226 -11.39309 1.000 22.12726 267 LEU A CA 1
ATOM 2017 C C . LEU A 1 267 ? 10.49302 13.81338 -11.04179 1.000 23.10122 267 LEU A C 1
ATOM 2018 O O . LEU A 1 267 ? 9.46853 14.06671 -11.69351 1.000 24.82003 267 LEU A O 1
ATOM 2023 N N . LEU A 1 268 ? 10.50765 12.95526 -10.00525 1.000 20.75770 268 LEU A N 1
ATOM 2024 C CA . LEU A 1 268 ? 9.30269 12.22340 -9.60671 1.000 21.84013 268 LEU A CA 1
ATOM 2025 C C . LEU A 1 268 ? 8.47703 13.13322 -8.70603 1.000 24.17384 268 LEU A C 1
ATOM 2026 O O . LEU A 1 268 ? 8.63583 13.14752 -7.49331 1.000 24.54127 268 LEU A O 1
ATOM 2031 N N . MET A 1 269 ? 7.58029 13.90300 -9.28698 1.000 29.27754 269 MET A N 1
ATOM 2032 C CA A MET A 1 269 ? 6.90863 14.89847 -8.47835 0.600 30.72646 269 MET A CA 1
ATOM 2033 C CA B MET A 1 269 ? 6.86404 14.97891 -8.61602 0.400 30.76347 269 MET A CA 1
ATOM 2034 C C . MET A 1 269 ? 5.42962 14.56226 -8.31904 1.000 32.58601 269 MET A C 1
ATOM 2035 O O . MET A 1 269 ? 4.87952 13.68687 -8.98592 1.000 34.84014 269 MET A O 1
ATOM 2044 N N . GLY A 1 270 ? 4.81381 15.22427 -7.33506 1.000 33.12563 270 GLY A N 1
ATOM 2045 C CA . GLY A 1 270 ? 3.41309 15.01296 -7.03281 1.000 33.26716 270 GLY A CA 1
ATOM 2046 C C . GLY A 1 270 ? 2.46965 15.79897 -7.93835 1.000 29.08413 270 GLY A C 1
ATOM 2047 O O . GLY A 1 270 ? 2.87753 16.57046 -8.80739 1.000 28.10306 270 GLY A O 1
ATOM 2048 N N . ILE A 1 271 ? 1.16770 15.60854 -7.69074 1.000 28.77448 271 ILE A N 1
ATOM 2049 C CA . ILE A 1 271 ? 0.14609 16.18465 -8.56326 1.000 26.39638 271 ILE A CA 1
ATOM 2050 C C . ILE A 1 271 ? 0.15613 17.70874 -8.50016 1.000 25.11494 271 ILE A C 1
ATOM 2051 O O . ILE A 1 271 ? -0.01282 18.37983 -9.52720 1.000 24.33685 271 ILE A O 1
ATOM 2056 N N . SER A 1 272 ? 0.32578 18.29236 -7.30257 1.000 22.65130 272 SER A N 1
ATOM 2057 C CA . SER A 1 272 ? 0.32801 19.75714 -7.23242 1.000 22.62220 272 SER A CA 1
ATOM 2058 C C . SER A 1 272 ? 1.54555 20.35895 -7.93829 1.000 21.35942 272 SER A C 1
ATOM 2059 O O . SER A 1 272 ? 1.44430 21.45504 -8.50415 1.000 22.66775 272 SER A O 1
ATOM 2062 N N . SER A 1 273 ? 2.69947 19.67323 -7.93133 1.000 20.26486 273 SER A N 1
ATOM 2063 C CA . SER A 1 273 ? 3.82960 20.13709 -8.74517 1.000 21.07772 273 SER A CA 1
ATOM 2064 C C . SER A 1 273 ? 3.51549 20.02454 -10.23042 1.000 21.22314 273 SER A C 1
ATOM 2065 O O . SER A 1 273 ? 3.93992 20.86880 -11.02372 1.000 22.32193 273 SER A O 1
ATOM 2068 N N . GLY A 1 274 ? 2.80355 18.96710 -10.62183 1.000 20.66992 274 GLY A N 1
ATOM 2069 C CA . GLY A 1 274 ? 2.33665 18.87243 -12.00213 1.000 20.52817 274 GLY A CA 1
ATOM 2070 C C . GLY A 1 274 ? 1.46286 20.05433 -12.38866 1.000 22.07220 274 GLY A C 1
ATOM 2071 O O . GLY A 1 274 ? 1.61375 20.62256 -13.47736 1.000 22.92088 274 GLY A O 1
ATOM 2072 N N . ALA A 1 275 ? 0.54657 20.45425 -11.49614 1.000 21.14113 275 ALA A N 1
ATOM 2073 C CA . ALA A 1 275 ? -0.32664 21.58836 -11.80049 1.000 21.36662 275 ALA A CA 1
ATOM 2074 C C . ALA A 1 275 ? 0.47632 22.87573 -11.93200 1.000 23.65207 275 ALA A C 1
ATOM 2075 O O . ALA A 1 275 ? 0.24992 23.67589 -12.85729 1.000 22.97355 275 ALA A O 1
ATOM 2077 N N . ALA A 1 276 ? 1.40150 23.10934 -10.98961 1.000 22.62354 276 ALA A N 1
ATOM 2078 C CA . ALA A 1 276 ? 2.21222 24.32487 -11.03830 1.000 20.76599 276 ALA A CA 1
ATOM 2079 C C . ALA A 1 276 ? 3.08007 24.36040 -12.29755 1.000 21.68692 276 ALA A C 1
ATOM 2080 O O . ALA A 1 276 ? 3.19976 25.40952 -12.95845 1.000 21.83441 276 ALA A O 1
ATOM 2082 N N . ALA A 1 277 ? 3.70622 23.22527 -12.64275 1.000 20.01389 277 ALA A N 1
ATOM 2083 C CA . ALA A 1 277 ? 4.50581 23.17825 -13.87292 1.000 19.93312 277 ALA A CA 1
ATOM 2084 C C . ALA A 1 277 ? 3.65482 23.45362 -15.10564 1.000 20.45638 277 ALA A C 1
ATOM 2085 O O . ALA A 1 277 ? 4.08188 24.18212 -16.01498 1.000 22.86097 277 ALA A O 1
ATOM 2087 N N . ALA A 1 278 ? 2.45862 22.86610 -15.17035 1.000 20.19475 278 ALA A N 1
ATOM 2088 C CA . ALA A 1 278 ? 1.60769 23.11779 -16.33085 1.000 20.99434 278 ALA A CA 1
ATOM 2089 C C . ALA A 1 278 ? 1.30359 24.60321 -16.46858 1.000 24.45461 278 ALA A C 1
ATOM 2090 O O . ALA A 1 278 ? 1.32476 25.14870 -17.58317 1.000 25.51614 278 ALA A O 1
ATOM 2092 N N . ALA A 1 279 ? 1.02807 25.27840 -15.34439 1.000 23.64026 279 ALA A N 1
ATOM 2093 C CA . ALA A 1 279 ? 0.72779 26.70760 -15.39094 1.000 21.55085 279 ALA A CA 1
ATOM 2094 C C . ALA A 1 279 ? 1.95144 27.51137 -15.81197 1.000 23.58676 279 ALA A C 1
ATOM 2095 O O . ALA A 1 279 ? 1.84644 28.43705 -16.63383 1.000 25.17695 279 ALA A O 1
ATOM 2097 N N . ALA A 1 280 ? 3.11831 27.17745 -15.25248 1.000 23.05079 280 ALA A N 1
ATOM 2098 C CA . ALA A 1 280 ? 4.33803 27.90234 -15.59455 1.000 22.38242 280 ALA A CA 1
ATOM 2099 C C . ALA A 1 280 ? 4.67150 27.75762 -17.07662 1.000 23.08980 280 ALA A C 1
ATOM 2100 O O . ALA A 1 280 ? 5.15199 28.70803 -17.70569 1.000 24.03129 280 ALA A O 1
ATOM 2102 N N . ILE A 1 281 ? 4.45516 26.56346 -17.63972 1.000 23.52292 281 ILE A N 1
ATOM 2103 C CA . ILE A 1 281 ? 4.75933 26.33078 -19.05126 1.000 24.38837 281 ILE A CA 1
ATOM 2104 C C . ILE A 1 281 ? 3.81445 27.13383 -19.94729 1.000 24.14634 281 ILE A C 1
ATOM 2105 O O . ILE A 1 281 ? 4.24003 27.70526 -20.96228 1.000 26.09947 281 ILE A O 1
ATOM 2110 N N . LYS A 1 282 ? 2.52568 27.20707 -19.58256 1.000 23.37446 282 LYS A N 1
ATOM 2111 C CA . LYS A 1 282 ? 1.58871 28.05110 -20.32575 1.000 24.75396 282 LYS A CA 1
ATOM 2112 C C . LYS A 1 282 ? 2.01860 29.51605 -20.29297 1.000 24.50058 282 LYS A C 1
ATOM 2113 O O . LYS A 1 282 ? 2.06281 30.19110 -21.33175 1.000 26.25369 282 LYS A O 1
ATOM 2119 N N . VAL A 1 283 ? 2.29632 30.04098 -19.09450 1.000 22.93334 283 VAL A N 1
ATOM 2120 C CA . VAL A 1 283 ? 2.73792 31.43026 -18.97633 1.000 24.18601 283 VAL A CA 1
ATOM 2121 C C . VAL A 1 283 ? 4.02577 31.64179 -19.76609 1.000 25.96426 283 VAL A C 1
ATOM 2122 O O . VAL A 1 283 ? 4.20226 32.67000 -20.4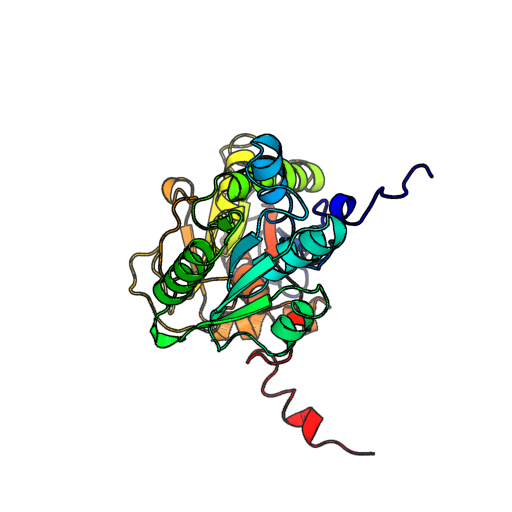4396 1.000 25.87880 283 VAL A O 1
ATOM 2126 N N . GLY A 1 284 ? 4.93155 30.65633 -19.72076 1.000 25.01334 284 GLY A N 1
ATOM 2127 C CA . GLY A 1 284 ? 6.21547 30.73882 -20.40308 1.000 25.99828 284 GLY A CA 1
ATOM 2128 C C . GLY A 1 284 ? 6.13089 30.68591 -21.92259 1.000 25.36865 284 GLY A C 1
ATOM 2129 O O . GLY A 1 284 ? 7.13735 30.96038 -22.58921 1.000 27.03293 284 GLY A O 1
ATOM 2130 N N . LYS A 1 285 ? 4.97375 30.33639 -22.48262 1.000 25.73438 285 LYS A N 1
ATOM 2131 C CA . LYS A 1 285 ? 4.81011 30.35843 -23.93490 1.000 25.98836 285 LYS A CA 1
ATOM 2132 C C . LYS A 1 285 ? 4.26401 31.68051 -24.44975 1.000 29.17000 285 LYS A C 1
ATOM 2133 O O . LYS A 1 285 ? 4.21222 31.88113 -25.67713 1.000 30.15243 285 LYS A O 1
ATOM 2139 N N . ARG A 1 286 ? 3.86142 32.57476 -23.55488 1.000 30.02124 286 ARG A N 1
ATOM 2140 C CA . ARG A 1 286 ? 3.29683 33.86189 -23.96568 1.000 29.55898 286 ARG A CA 1
ATOM 2141 C C . ARG A 1 286 ? 4.39490 34.76379 -24.51662 1.000 30.82037 286 ARG A C 1
ATOM 2142 O O . ARG A 1 286 ? 5.43856 34.91701 -23.86842 1.000 32.72392 286 ARG A O 1
ATOM 2150 N N . PRO A 1 287 ? 4.19532 35.39246 -25.68599 1.000 34.13421 287 PRO A N 1
ATOM 2151 C CA . PRO A 1 287 ? 5.25686 36.24348 -26.25661 1.000 38.80518 287 PRO A CA 1
ATOM 2152 C C . PRO A 1 287 ? 5.70664 37.38255 -25.35309 1.000 39.19634 287 PRO A C 1
ATOM 2153 O O . PRO A 1 287 ? 6.86716 37.80454 -25.44592 1.000 39.43090 287 PRO A O 1
ATOM 2157 N N . GLU A 1 288 ? 4.83227 37.90644 -24.48708 1.000 40.10477 288 GLU A N 1
ATOM 2158 C CA . GLU A 1 288 ? 5.23950 39.00832 -23.61505 1.000 40.17917 288 GLU A CA 1
ATOM 2159 C C . GLU A 1 288 ? 6.28802 38.57981 -22.59710 1.000 35.85874 288 GLU A C 1
ATOM 2160 O O . GLU A 1 288 ? 6.94879 39.44092 -21.99868 1.000 37.25750 288 GLU A O 1
ATOM 2166 N N . ASN A 1 289 ? 6.45967 37.27651 -22.38998 1.000 32.12746 289 ASN A N 1
ATOM 2167 C CA . ASN A 1 289 ? 7.43218 36.76084 -21.44053 1.000 30.60285 289 ASN A CA 1
ATOM 2168 C C . ASN A 1 289 ? 8.70552 36.25739 -22.11645 1.000 30.99630 289 ASN A C 1
ATOM 2169 O O . ASN A 1 289 ? 9.52237 35.60106 -21.46101 1.000 30.63640 289 ASN A O 1
ATOM 2174 N N . ALA A 1 290 ? 8.89791 36.55607 -23.40677 1.000 32.60563 290 ALA A N 1
ATOM 2175 C CA . ALA A 1 290 ? 10.10590 36.12381 -24.09945 1.000 34.33924 290 ALA A CA 1
ATOM 2176 C C . ALA A 1 290 ? 11.33657 36.66135 -23.38582 1.000 36.66109 290 ALA A C 1
ATOM 2177 O O . ALA A 1 290 ? 11.40605 37.84808 -23.05233 1.000 36.66570 290 ALA A O 1
ATOM 2179 N N . GLY A 1 291 ? 12.29185 35.77204 -23.10667 1.000 35.46577 291 GLY A N 1
ATOM 2180 C CA . GLY A 1 291 ? 13.52277 36.15911 -22.44598 1.000 36.46264 291 GLY A CA 1
ATOM 2181 C C . GLY A 1 291 ? 13.44105 36.32904 -20.94120 1.000 34.44825 291 GLY A C 1
ATOM 2182 O O . GLY A 1 291 ? 14.46232 36.65064 -20.31675 1.000 36.77873 291 GLY A O 1
ATOM 2183 N N . LYS A 1 292 ? 12.27731 36.12070 -20.33384 1.000 28.08785 292 LYS A N 1
ATOM 2184 C CA . LYS A 1 292 ? 12.14099 36.28868 -18.89470 1.000 28.78277 292 LYS A CA 1
ATOM 2185 C C . LYS A 1 292 ? 12.46801 34.98606 -18.16981 1.000 28.78662 292 LYS A C 1
ATOM 2186 O O . LYS A 1 292 ? 12.55936 33.91929 -18.77994 1.000 29.21805 292 LYS A O 1
ATOM 2192 N N . LEU A 1 293 ? 12.67908 35.09759 -16.85291 1.000 27.99351 293 LEU A N 1
ATOM 2193 C CA . LEU A 1 293 ? 12.91213 33.95864 -15.96992 1.000 25.53067 293 LEU A CA 1
ATOM 2194 C C . LEU A 1 293 ? 11.69604 33.76659 -15.06942 1.000 25.75333 293 LEU A C 1
ATOM 2195 O O . LEU A 1 293 ? 11.37228 34.64855 -14.26705 1.000 27.24260 293 LEU A O 1
ATOM 2200 N N . ILE A 1 294 ? 11.04212 32.60523 -15.18160 1.000 22.46533 294 ILE A N 1
ATOM 2201 C CA . ILE A 1 294 ? 9.88806 32.24821 -14.36258 1.000 23.51449 294 ILE A CA 1
ATOM 2202 C C . ILE A 1 294 ? 10.35103 31.22107 -13.34517 1.000 24.72911 294 ILE A C 1
ATOM 2203 O O . ILE A 1 294 ? 10.95812 30.21185 -13.72127 1.000 26.21647 294 ILE A O 1
ATOM 2208 N N . VAL A 1 295 ? 10.07994 31.47462 -12.05793 1.000 22.47745 295 VAL A N 1
ATOM 2209 C CA . VAL A 1 295 ? 10.34068 30.49375 -11.00487 1.000 22.11785 295 VAL A CA 1
ATOM 2210 C C . VAL A 1 295 ? 9.01440 29.85901 -10.61184 1.000 24.04055 295 VAL A C 1
ATOM 2211 O O . VAL A 1 295 ? 8.03215 30.57292 -10.37843 1.000 25.52022 295 VAL A O 1
ATOM 2215 N N . VAL A 1 296 ? 8.97202 28.52079 -10.53088 1.000 21.25296 296 VAL A N 1
ATOM 2216 C CA . VAL A 1 296 ? 7.75870 27.80376 -10.15313 1.000 20.08710 296 VAL A CA 1
ATOM 2217 C C . VAL A 1 296 ? 8.06083 26.96889 -8.90913 1.000 21.16527 296 VAL A C 1
ATOM 2218 O O . VAL A 1 296 ? 9.13909 26.36763 -8.80559 1.000 22.51384 296 VAL A O 1
ATOM 2222 N N . ILE A 1 297 ? 7.12199 26.96766 -7.94602 1.000 20.62441 297 ILE A N 1
ATOM 2223 C CA . ILE A 1 297 ? 7.27129 26.20353 -6.70134 1.000 19.07542 297 ILE A CA 1
ATOM 2224 C C . ILE A 1 297 ? 6.78614 24.77351 -6.92220 1.000 19.53979 297 ILE A C 1
ATOM 2225 O O . ILE A 1 297 ? 5.65050 24.56191 -7.37475 1.000 21.34105 297 ILE A O 1
ATOM 2230 N N . PHE A 1 298 ? 7.63345 23.79388 -6.59266 1.000 18.47976 298 PHE A N 1
ATOM 2231 C CA . PHE A 1 298 ? 7.25262 22.37948 -6.53986 1.000 18.69616 298 PHE A CA 1
ATOM 2232 C C . PHE A 1 298 ? 7.13727 22.00314 -5.06164 1.000 19.60997 298 PHE A C 1
ATOM 2233 O O . PHE A 1 298 ? 8.17373 21.84497 -4.39350 1.000 20.39340 298 PHE A O 1
ATOM 2241 N N . PRO A 1 299 ? 5.92967 21.82033 -4.51683 1.000 20.09079 299 PRO A N 1
ATOM 2242 C CA . PRO A 1 299 ? 5.78959 21.71392 -3.04730 1.000 21.15970 299 PRO A CA 1
ATOM 2243 C C . PRO A 1 299 ? 6.30281 20.41564 -2.41641 1.000 19.08887 299 PRO A C 1
ATOM 2244 O O . PRO A 1 299 ? 6.67862 20.43988 -1.23109 1.000 21.55645 299 PRO A O 1
ATOM 2248 N N . SER A 1 300 ? 6.31971 19.28662 -3.12718 1.000 21.11294 300 SER A N 1
ATOM 2249 C CA A SER A 1 300 ? 6.58912 18.00260 -2.48047 0.660 23.55203 300 SER A CA 1
ATOM 2250 C CA B SER A 1 300 ? 6.56521 18.00084 -2.48602 0.340 23.71259 300 SER A CA 1
ATOM 2251 C C . SER A 1 300 ? 7.14475 1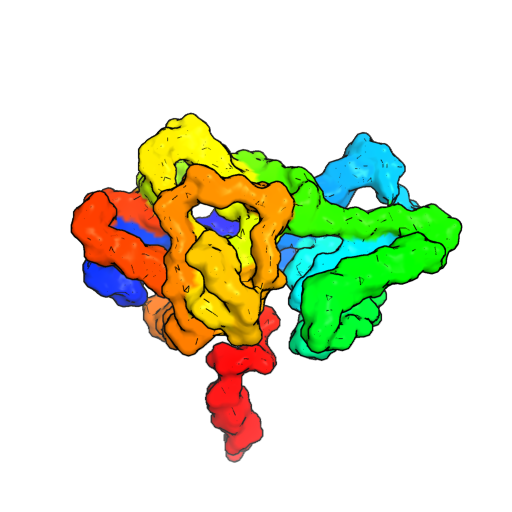7.03594 -3.52419 1.000 25.18972 300 SER A C 1
ATOM 2252 O O . SER A 1 300 ? 7.46338 17.43516 -4.64166 1.000 33.47308 300 SER A O 1
ATOM 2257 N N . PHE A 1 301 ? 7.28059 15.75495 -3.14175 1.000 25.63115 301 PHE A N 1
ATOM 2258 C CA . PHE A 1 301 ? 7.87131 14.67378 -3.93053 1.000 25.86668 301 PHE A CA 1
ATOM 2259 C C . PHE A 1 301 ? 6.77731 13.66220 -4.27793 1.000 27.97170 301 PHE A C 1
ATOM 2260 O O . PHE A 1 301 ? 5.81594 13.47288 -3.52253 1.000 31.14110 301 PHE A O 1
ATOM 2268 N N . GLY A 1 302 ? 6.92850 12.98505 -5.41667 1.000 26.51967 302 GLY A N 1
ATOM 2269 C CA . GLY A 1 302 ? 5.90273 12.05090 -5.82388 1.000 25.21706 302 GLY A CA 1
ATOM 2270 C C . GLY A 1 302 ? 5.82293 10.79547 -4.98085 1.000 25.23918 302 GLY A C 1
ATOM 2271 O O . GLY A 1 302 ? 4.76498 10.16965 -4.93980 1.000 28.32350 302 GLY A O 1
ATOM 2272 N N . GLU A 1 303 ? 6.91142 10.42423 -4.29433 1.000 26.19509 303 GL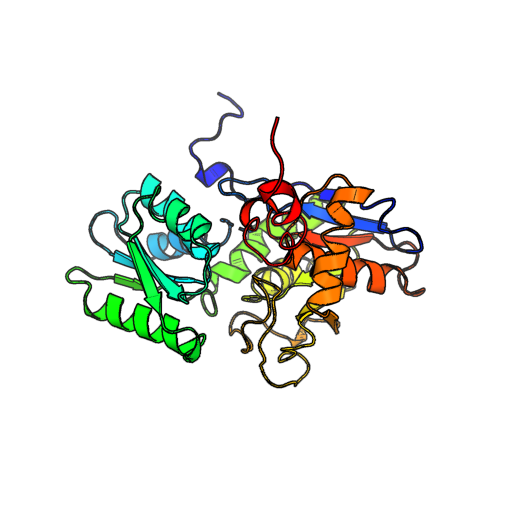U A N 1
ATOM 2273 C CA . GLU A 1 303 ? 6.90681 9.20966 -3.48711 1.000 27.01462 303 GLU A CA 1
ATOM 2274 C C . GLU A 1 303 ? 5.90315 9.31100 -2.34884 1.000 27.85164 303 GLU A C 1
ATOM 2275 O O . GLU A 1 303 ? 5.46180 8.28188 -1.81919 1.000 31.92407 303 GLU A O 1
ATOM 2281 N N . ARG A 1 304 ? 5.53521 10.52701 -1.95764 1.000 27.76714 304 ARG A N 1
ATOM 2282 C CA . ARG A 1 304 ? 4.54759 10.69746 -0.90523 1.000 29.90888 304 ARG A CA 1
ATOM 2283 C C . ARG A 1 304 ? 3.13198 10.39022 -1.38732 1.000 34.95731 304 ARG A C 1
ATOM 2284 O O . ARG A 1 304 ? 2.20116 10.34903 -0.56928 1.000 37.73702 304 ARG A O 1
ATOM 2292 N N . TYR A 1 305 ? 2.95179 10.10728 -2.68284 1.000 33.80972 305 TYR A N 1
ATOM 2293 C CA . TYR A 1 305 ? 1.61936 10.01521 -3.26353 1.000 33.34750 305 TYR A CA 1
ATOM 2294 C C . TYR A 1 305 ? 1.42816 8.73702 -4.06876 1.000 31.74688 305 TYR A C 1
ATOM 2295 O O . TYR A 1 305 ? 0.61047 8.70591 -4.99972 1.000 33.60506 305 TYR A O 1
ATOM 2304 N N . LEU A 1 306 ? 2.14675 7.66315 -3.72237 1.000 32.22080 306 LEU A N 1
ATOM 2305 C CA . LEU A 1 306 ? 2.11425 6.46226 -4.56470 1.000 32.15900 306 LEU A CA 1
ATOM 2306 C C . LEU A 1 306 ? 0.75489 5.75999 -4.55613 1.000 35.09682 306 LEU A C 1
ATOM 2307 O O . LEU A 1 306 ? 0.47043 4.97119 -5.47299 1.000 35.23208 306 LEU A O 1
ATOM 2312 N N . SER A 1 307 ? -0.10243 6.02129 -3.57257 1.000 32.73394 307 SER A N 1
ATOM 2313 C CA A SER A 1 307 ? -1.44278 5.43883 -3.57740 0.590 34.71233 307 SER A CA 1
ATOM 2314 C CA B SER A 1 307 ? -1.44277 5.44424 -3.56456 0.410 34.81079 307 SER A CA 1
ATOM 2315 C C . SER A 1 307 ? -2.47378 6.34318 -4.24174 1.000 32.80430 307 SER A C 1
ATOM 2316 O O . SER A 1 307 ? -3.66953 6.02294 -4.22670 1.000 32.45975 307 SER A O 1
ATOM 2321 N N . SER A 1 308 ? -2.04288 7.43714 -4.83995 1.000 31.67773 308 SER A N 1
ATOM 2322 C CA . SER A 1 308 ? -2.93348 8.42875 -5.41993 1.000 28.32233 308 SER A CA 1
ATOM 2323 C C . SER A 1 308 ? -3.27051 8.06541 -6.85471 1.000 29.62655 308 SER A C 1
ATOM 2324 O O . SER A 1 308 ? -2.65795 7.17050 -7.44852 1.000 28.96470 308 SER A O 1
ATOM 2327 N N . PRO A 1 309 ? -4.25703 8.74635 -7.44863 1.000 31.19777 309 PRO A N 1
ATOM 2328 C CA . PRO A 1 309 ? -4.58452 8.47134 -8.85970 1.000 30.49897 309 PRO A CA 1
ATOM 2329 C C . PRO A 1 309 ? -3.43740 8.73193 -9.81662 1.000 33.14270 309 PRO A C 1
ATOM 2330 O O . PRO A 1 309 ? -3.47484 8.22826 -10.94753 1.000 35.56250 309 PRO A O 1
ATOM 2334 N N . LEU A 1 310 ? -2.42126 9.49584 -9.40633 1.000 32.80621 310 LEU A N 1
ATOM 2335 C CA . LEU A 1 310 ? -1.26003 9.71476 -10.26697 1.000 31.09793 310 LEU A CA 1
ATOM 2336 C C . LEU A 1 310 ? -0.61580 8.39886 -10.69439 1.000 31.17161 310 LEU A C 1
ATOM 2337 O O . LEU A 1 310 ? -0.09965 8.28917 -11.81838 1.000 34.63576 310 LEU A O 1
ATOM 2342 N N . PHE A 1 311 ? -0.66510 7.37935 -9.83979 1.000 28.25143 311 PHE A N 1
ATOM 2343 C CA . PHE A 1 311 ? 0.00052 6.11372 -10.12202 1.000 24.67906 311 PHE A CA 1
ATOM 2344 C C . PHE A 1 311 ? -0.97626 4.95717 -10.31366 1.000 25.05390 311 PHE A C 1
ATOM 2345 O O . PHE A 1 311 ? -0.54017 3.80171 -10.37273 1.000 28.86962 311 PHE A O 1
ATOM 2353 N N . GLU A 1 312 ? -2.27788 5.24237 -10.44557 1.000 29.82309 312 GLU A N 1
ATOM 2354 C CA . GLU A 1 312 ? -3.29597 4.19058 -10.41631 1.000 35.45714 312 GLU A CA 1
ATOM 2355 C C . GLU A 1 312 ? -3.04202 3.10952 -11.46416 1.000 39.79053 312 GLU A C 1
ATOM 2356 O O . GLU A 1 312 ? -3.04180 1.91184 -11.14779 1.000 41.59050 312 GLU A O 1
ATOM 2362 N N . SER A 1 313 ? -2.84252 3.50594 -12.72370 1.000 38.19962 313 SER A N 1
ATOM 2363 C CA . SER A 1 313 ? -2.71725 2.50123 -13.77851 1.000 41.48119 313 SER A CA 1
ATOM 2364 C C . SER A 1 313 ? -1.39484 1.73831 -13.69610 1.000 40.94168 313 SER A C 1
ATOM 2365 O O . SER A 1 313 ? -1.35302 0.54256 -14.01891 1.000 43.87704 313 SER A O 1
ATOM 2368 N N . ILE A 1 314 ? -0.31315 2.39706 -13.27457 1.000 33.88323 314 ILE A N 1
ATOM 2369 C CA . ILE A 1 314 ? 0.94814 1.69319 -13.03513 1.000 31.47098 314 ILE A CA 1
ATOM 2370 C C . ILE A 1 314 ? 0.78871 0.67783 -11.90945 1.000 36.33740 314 ILE A C 1
ATOM 2371 O O . ILE A 1 314 ? 1.29004 -0.45282 -11.99015 1.000 40.49533 314 ILE A O 1
ATOM 2376 N N . ARG A 1 315 ? 0.12978 1.09604 -10.82268 1.000 37.17378 315 ARG A N 1
ATOM 2377 C CA A ARG A 1 315 ? -0.04555 0.21397 -9.67392 0.440 37.31971 315 ARG A CA 1
ATOM 2378 C CA B ARG A 1 315 ? -0.08533 0.23517 -9.66507 0.560 39.21618 315 ARG A CA 1
ATOM 2379 C C . ARG A 1 315 ? -0.77620 -1.06010 -10.07208 1.000 41.87325 315 ARG A C 1
ATOM 2380 O O . ARG A 1 315 ? -0.41159 -2.15102 -9.61076 1.000 41.25399 315 ARG A O 1
ATOM 2395 N N . GLN A 1 316 ? -1.78045 -0.95077 -10.95232 1.000 44.20972 316 GLN A N 1
ATOM 2396 C CA . GLN A 1 316 ? -2.49102 -2.13073 -11.43738 1.000 50.30698 316 GLN A CA 1
ATOM 2397 C C . GLN A 1 316 ? -1.57169 -3.06143 -12.22287 1.000 54.69144 316 GLN A C 1
ATOM 2398 O O . GLN A 1 316 ? -1.65964 -4.28940 -12.08631 1.000 55.21941 316 GLN A O 1
ATOM 2404 N N . GLU A 1 317 ? -0.70425 -2.50329 -13.07261 1.000 58.18335 317 GLU A N 1
ATOM 2405 C CA . GLU A 1 317 ? 0.21854 -3.33855 -13.83872 1.000 65.48249 317 GLU A CA 1
ATOM 2406 C C . GLU A 1 317 ? 1.18770 -4.06700 -12.91769 1.000 62.06593 317 GLU A C 1
ATOM 2407 O O . GLU A 1 317 ? 1.39735 -5.27759 -13.04673 1.000 60.52082 317 GLU A O 1
ATOM 2413 N N . ALA A 1 318 ? 1.79899 -3.33309 -11.98333 1.000 59.84657 318 ALA A N 1
ATOM 2414 C CA . ALA A 1 318 ? 2.83501 -3.90764 -11.13341 1.000 61.20463 318 ALA A CA 1
ATOM 2415 C C . ALA A 1 318 ? 2.27907 -4.97781 -10.19958 1.000 65.10722 318 ALA A C 1
ATOM 2416 O O . ALA A 1 318 ? 3.00840 -5.90017 -9.81140 1.000 63.80235 318 ALA A O 1
ATOM 2418 N N . GLU A 1 319 ? 0.99675 -4.88032 -9.83639 1.000 68.14057 319 GLU A N 1
ATOM 2419 C CA . GLU A 1 319 ? 0.40029 -5.88097 -8.95710 1.000 74.36279 319 GLU A CA 1
ATOM 2420 C C . GLU A 1 319 ? 0.29710 -7.24419 -9.63151 1.000 76.66982 319 GLU A C 1
ATOM 2421 O O . GLU A 1 319 ? 0.29569 -8.27002 -8.94363 1.000 75.44067 319 GLU A O 1
ATOM 2427 N N . GLN A 1 320 ? 0.22657 -7.28077 -10.96335 1.000 81.86125 320 GLN A N 1
ATOM 2428 C CA . GLN A 1 320 ? -0.02219 -8.50796 -11.70995 1.000 87.19755 320 GLN A CA 1
ATOM 2429 C C . GLN A 1 320 ? 1.25337 -9.15934 -12.23594 1.000 89.13994 320 GLN A C 1
ATOM 2430 O O . GLN A 1 320 ? 1.18158 -9.98316 -13.15557 1.000 90.37589 320 GLN A O 1
ATOM 2436 N N . MET A 1 321 ? 2.41264 -8.81702 -11.68105 1.000 88.31254 321 MET A N 1
ATOM 2437 C CA . MET A 1 321 ? 3.68156 -9.31329 -12.19124 1.000 89.08122 321 MET A CA 1
ATOM 2438 C C . MET A 1 321 ? 4.29274 -10.33139 -11.23274 1.000 84.68657 321 MET A C 1
ATOM 2439 O O . MET A 1 321 ? 4.11959 -10.24878 -10.01294 1.000 80.54308 321 MET A O 1
ATOM 2444 N N . THR A 1 322 ? 5.00805 -11.30019 -11.80917 1.000 84.02228 322 THR A N 1
ATOM 2445 C CA . THR A 1 322 ? 5.59026 -12.42179 -11.08111 1.000 82.08674 322 THR A CA 1
ATOM 2446 C C . THR A 1 322 ? 6.99019 -12.68462 -11.62442 1.000 77.40532 322 THR A C 1
ATOM 2447 O O . THR A 1 322 ? 7.44922 -12.01728 -12.55445 1.000 76.47848 322 THR A O 1
ATOM 2451 N N . PHE A 1 323 ? 7.67196 -13.67326 -11.04800 1.000 75.08571 323 PHE A N 1
ATOM 2452 C CA . PHE A 1 323 ? 8.99240 -14.06647 -11.53872 1.000 71.77841 323 PHE A CA 1
ATOM 2453 C C . PHE A 1 323 ? 8.92767 -15.30146 -12.43820 1.000 71.14403 323 PHE A C 1
ATOM 2454 O O . PHE A 1 323 ? 7.89601 -15.58835 -13.03029 1.000 72.23228 323 PHE A O 1
#

Solvent-accessible surface area: 14411 Å² total

Organism: Phaseolus vulgaris (NCBI:txid3885)